Protein AF-A0A9P6TD69-F1 (afdb_monomer_lite)

pLDDT: mean 77.95, std 24.29, range [30.25, 98.88]

Sequence (280 aa):
MILKEISIEVSDLEIRIPPPLLILDLNGSLLFRPKWKSESKRESPINRPNLRQFKDYIFGTHFINDLEYQNFEVMIWSSAQGKNVERMLTSLEISKRDLPLKFNKIKEEKVKNNDNNLNMRNDFDQINLIEKFNKSISLNDNHHHNNIKHEVIEIWDRSNMGLNELDYNAKVQTTKDLNKIWSSIVWRDPYQNTQRKKWDARNTIIIDDSPDKMSLQPYNLLEIKEYKGESEDDELLKVIEKLKILRKQSNISSFIKNGGLKGNIKIEDEEKVSTEQEKT

Radius of gyration: 23.24 Å; chains: 1; bounding box: 78×56×49 Å

InterPro domains:
  IPR004274 FCP1 homology domain [PF03031] (151-251)
  IPR004274 FCP1 homology domain [PS50969] (15-246)
  IPR004274 FCP1 homology domain [SM00577] (18-234)
  IPR023214 HAD superfamily [G3DSA:3.40.50.1000] (3-260)
  IPR036412 HAD-like superfamily [SSF56784] (18-257)
  IPR050365 Mitochondrial import inner membrane translocase subunit TIM50 [PTHR12210] (21-257)

Foldseek 3Di:
DDDPPPPPPPPPPPPDDAQFEEEEEFDQFQWHQDDDPDPVRRDQTQGDPPLVVLLCLQLDWDDDPNDIDHLHQYEYAYQADPVVVVSRCVVSQEEADDPPPPPPPPPPPPPPDDDDDDPPPPVVVVVVVVVVVVVVVVVPPPPDPPPRRRHHNYYHYNVLQPDDPVPSPDPDDTADDCVSVQVPDWDADPVHRPDTHTDDQFRYAYEDCDQVNHVVQSLRYPHFRGDHNDPPDPGSVVVSLVSVVQSPGRGSSVCSVVVVVPDDPDPPPPPPDPPDPPDD

Structure (mmCIF, N/CA/C/O backbone):
data_AF-A0A9P6TD69-F1
#
_entry.id   AF-A0A9P6TD69-F1
#
loop_
_atom_site.group_PDB
_atom_site.id
_atom_site.type_symbol
_atom_site.label_atom_id
_atom_site.label_alt_id
_atom_site.label_comp_id
_atom_site.label_asym_id
_atom_site.label_entity_id
_atom_site.label_seq_id
_atom_site.pdbx_PDB_ins_code
_atom_site.Cartn_x
_atom_site.Cartn_y
_atom_site.Cartn_z
_atom_site.occupancy
_atom_site.B_iso_or_equiv
_atom_site.auth_seq_id
_atom_site.auth_comp_id
_atom_site.auth_asym_id
_atom_site.auth_atom_id
_atom_site.pdbx_PDB_model_num
ATOM 1 N N . MET A 1 1 ? 55.351 -10.282 -16.676 1.00 38.78 1 MET A N 1
ATOM 2 C CA . MET A 1 1 ? 54.888 -9.762 -17.983 1.00 38.78 1 MET A CA 1
ATOM 3 C C . MET A 1 1 ? 53.929 -10.797 -18.545 1.00 38.78 1 MET A C 1
ATOM 5 O O . MET A 1 1 ? 54.376 -11.901 -18.784 1.00 38.78 1 MET A O 1
ATOM 9 N N . ILE A 1 2 ? 52.628 -10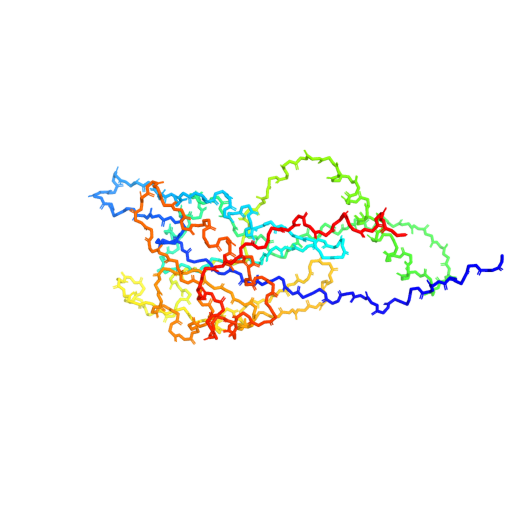.588 -18.687 1.00 33.28 2 ILE A N 1
ATOM 10 C CA . ILE A 1 2 ? 51.815 -9.376 -18.803 1.00 33.28 2 ILE A CA 1
ATOM 11 C C . ILE A 1 2 ? 50.470 -9.720 -18.141 1.00 33.28 2 ILE A C 1
ATOM 13 O O . ILE A 1 2 ? 49.879 -10.747 -18.473 1.00 33.28 2 ILE A O 1
ATOM 17 N N . LEU A 1 3 ? 50.019 -8.892 -17.194 1.00 30.25 3 LEU A N 1
ATOM 18 C CA . LEU A 1 3 ? 48.613 -8.853 -16.796 1.00 30.25 3 LEU A CA 1
ATOM 19 C C . LEU A 1 3 ? 47.847 -8.443 -18.054 1.00 30.25 3 LEU A C 1
ATOM 21 O O . LEU A 1 3 ? 48.070 -7.352 -18.573 1.00 30.25 3 LEU A O 1
ATOM 25 N N . LYS A 1 4 ? 47.025 -9.341 -18.600 1.00 33.78 4 LYS A N 1
ATOM 26 C CA . LYS A 1 4 ? 46.057 -8.965 -19.628 1.00 33.78 4 LYS A CA 1
ATOM 27 C C . LYS A 1 4 ? 45.051 -8.063 -18.925 1.00 33.78 4 LYS A C 1
ATOM 29 O O . LYS A 1 4 ? 44.220 -8.552 -18.165 1.00 33.78 4 LYS A O 1
ATOM 34 N N . GLU A 1 5 ? 45.219 -6.760 -19.116 1.00 38.56 5 GLU A N 1
ATOM 35 C CA . GLU A 1 5 ? 44.220 -5.749 -18.806 1.00 38.56 5 GLU A CA 1
ATOM 36 C C . GLU A 1 5 ? 42.891 -6.232 -19.382 1.00 38.56 5 GLU A C 1
ATOM 38 O O . GLU A 1 5 ? 42.731 -6.383 -20.594 1.00 38.56 5 GLU A O 1
ATOM 43 N N . ILE A 1 6 ? 41.965 -6.567 -18.488 1.00 36.06 6 ILE A N 1
ATOM 44 C CA . ILE A 1 6 ? 40.566 -6.722 -18.841 1.00 36.06 6 ILE A CA 1
ATOM 45 C C . ILE A 1 6 ? 40.090 -5.294 -19.060 1.00 36.06 6 ILE A C 1
ATOM 47 O O . ILE A 1 6 ? 39.792 -4.569 -18.113 1.00 36.06 6 ILE A O 1
ATOM 51 N N . SER A 1 7 ? 40.122 -4.865 -20.317 1.00 34.62 7 SER A N 1
ATOM 52 C CA . SER A 1 7 ? 39.416 -3.686 -20.785 1.00 34.62 7 SER A CA 1
ATOM 53 C C . SER A 1 7 ? 37.939 -3.924 -20.485 1.00 34.62 7 SER A C 1
ATOM 55 O O . SER A 1 7 ? 37.269 -4.680 -21.184 1.00 34.62 7 SER A O 1
ATOM 57 N N . ILE A 1 8 ? 37.456 -3.341 -19.391 1.00 35.66 8 ILE A N 1
ATOM 58 C CA . ILE A 1 8 ? 36.030 -3.240 -19.104 1.00 35.66 8 ILE A CA 1
ATOM 59 C C . ILE A 1 8 ? 35.471 -2.348 -20.211 1.00 35.66 8 ILE A C 1
ATOM 61 O O . ILE A 1 8 ? 35.702 -1.138 -20.222 1.00 35.66 8 ILE A O 1
ATOM 65 N N . GLU A 1 9 ? 34.828 -2.956 -21.205 1.00 34.84 9 GLU A N 1
ATOM 66 C CA . GLU A 1 9 ? 34.061 -2.202 -22.186 1.00 34.84 9 GLU A CA 1
ATOM 67 C C . GLU A 1 9 ? 32.962 -1.427 -21.447 1.00 34.84 9 GLU A C 1
ATOM 69 O O . GLU A 1 9 ? 32.283 -1.946 -20.565 1.00 34.84 9 GLU A O 1
ATOM 74 N N . VAL A 1 10 ? 32.775 -0.165 -21.831 1.00 39.31 10 VAL A N 1
ATOM 75 C CA . VAL A 1 10 ? 31.803 0.806 -21.290 1.00 39.31 10 VAL A CA 1
ATOM 76 C C . VAL A 1 10 ? 30.336 0.403 -21.609 1.00 39.31 10 VAL A C 1
ATOM 78 O O . VAL A 1 10 ? 29.427 1.230 -21.622 1.00 39.31 10 VAL A O 1
ATOM 81 N N . SER A 1 11 ? 30.080 -0.873 -21.911 1.00 39.38 11 SER A N 1
ATOM 82 C CA . SER A 1 11 ? 28.826 -1.420 -22.441 1.00 39.38 11 SER A CA 1
ATOM 83 C C . SER A 1 11 ? 27.919 -2.075 -21.392 1.00 39.38 11 SER A C 1
ATOM 85 O O . SER A 1 11 ? 26.724 -2.207 -21.655 1.00 39.38 11 SER A O 1
ATOM 87 N N . ASP A 1 12 ? 28.410 -2.358 -20.183 1.00 43.03 12 ASP A N 1
ATOM 88 C CA . ASP A 1 12 ? 27.604 -2.893 -19.074 1.00 43.03 12 ASP A CA 1
ATOM 89 C C . ASP A 1 12 ? 27.163 -1.792 -18.094 1.00 43.03 12 ASP A C 1
ATOM 91 O O . ASP A 1 12 ? 27.293 -1.903 -16.874 1.00 43.03 12 ASP A O 1
ATOM 95 N N . LEU A 1 13 ? 26.596 -0.700 -18.618 1.00 49.97 13 LEU A N 1
ATOM 96 C CA . LEU A 1 13 ? 25.703 0.147 -17.823 1.00 49.97 13 LEU A CA 1
ATOM 97 C C . LEU A 1 13 ? 24.522 -0.733 -17.398 1.00 49.97 13 LEU A C 1
ATOM 99 O O . LEU A 1 13 ? 23.532 -0.828 -18.126 1.00 49.97 13 LEU A O 1
ATOM 103 N N . GLU A 1 14 ? 24.648 -1.418 -16.258 1.00 57.09 14 GLU A N 1
ATOM 104 C CA . GLU A 1 14 ? 23.607 -2.287 -15.722 1.00 57.09 14 GLU A CA 1
ATOM 105 C C . GLU A 1 14 ? 22.272 -1.545 -15.782 1.00 57.09 14 GLU A C 1
ATOM 107 O O . GLU A 1 14 ? 22.072 -0.487 -15.172 1.00 57.09 14 GLU A O 1
ATOM 112 N N . ILE A 1 15 ? 21.365 -2.072 -16.602 1.00 59.53 15 ILE A N 1
ATOM 113 C CA . ILE A 1 15 ? 20.056 -1.486 -16.845 1.00 59.53 15 ILE A CA 1
ATOM 114 C C . ILE A 1 15 ? 19.255 -1.644 -15.547 1.00 59.53 15 ILE A C 1
ATOM 116 O O . ILE A 1 15 ? 18.520 -2.617 -15.374 1.00 59.53 15 ILE A O 1
ATOM 120 N N . ARG A 1 16 ? 19.364 -0.677 -14.627 1.00 69.44 16 ARG A N 1
ATOM 121 C CA . ARG A 1 16 ? 18.640 -0.697 -13.348 1.00 69.44 16 ARG A CA 1
ATOM 122 C C . ARG A 1 16 ? 17.144 -0.696 -13.609 1.00 69.44 16 ARG A C 1
ATOM 124 O O . ARG A 1 16 ? 16.582 0.257 -14.147 1.00 69.44 16 ARG A O 1
ATOM 131 N N . ILE A 1 17 ? 16.484 -1.809 -13.327 1.00 80.12 17 ILE A N 1
ATOM 132 C CA . ILE A 1 17 ? 15.025 -1.925 -13.385 1.00 80.12 17 ILE A CA 1
ATOM 133 C C . ILE A 1 17 ? 14.398 -1.222 -12.177 1.00 80.12 17 ILE A C 1
ATOM 135 O O . ILE A 1 17 ? 15.037 -1.138 -11.129 1.00 80.12 17 ILE A O 1
ATOM 139 N N . PRO A 1 18 ? 13.167 -0.693 -12.312 1.00 87.44 18 PRO A N 1
ATOM 140 C CA . PRO A 1 18 ? 12.484 -0.103 -11.175 1.00 87.44 18 PRO A CA 1
ATOM 141 C C . PRO A 1 18 ? 12.335 -1.157 -10.071 1.00 87.44 18 PRO A C 1
ATOM 143 O O . PRO A 1 18 ? 11.995 -2.305 -10.390 1.00 87.44 18 PRO A O 1
ATOM 146 N N . PRO A 1 19 ? 12.529 -0.792 -8.791 1.00 92.88 19 PRO A N 1
ATOM 147 C CA . PRO A 1 19 ? 12.111 -1.664 -7.702 1.00 92.88 19 PRO A CA 1
ATOM 148 C C . PRO A 1 19 ? 10.602 -1.939 -7.839 1.00 92.88 19 PRO A C 1
ATOM 150 O O . PRO A 1 19 ? 9.879 -1.104 -8.403 1.00 92.88 19 PRO A O 1
ATOM 153 N N . PRO A 1 20 ? 10.092 -3.089 -7.366 1.00 96.88 20 PRO A N 1
ATOM 154 C CA . PRO A 1 20 ? 8.663 -3.368 -7.429 1.00 96.88 20 PRO A CA 1
ATOM 155 C C . PRO A 1 20 ? 7.847 -2.247 -6.773 1.00 96.88 20 PRO A C 1
ATOM 157 O O . PRO A 1 20 ? 8.250 -1.685 -5.753 1.00 96.88 20 PRO A O 1
ATOM 160 N N . LEU A 1 21 ? 6.701 -1.915 -7.364 1.00 98.19 21 LEU A N 1
ATOM 161 C CA . LEU A 1 21 ? 5.782 -0.929 -6.808 1.00 98.19 21 LEU A CA 1
ATOM 162 C C . LEU A 1 21 ? 4.942 -1.585 -5.716 1.00 98.19 21 LEU A C 1
ATOM 164 O O . LEU A 1 21 ? 4.216 -2.543 -5.989 1.00 98.19 21 LEU A O 1
ATOM 168 N N . LEU A 1 22 ? 5.003 -1.043 -4.504 1.00 98.81 22 LEU A N 1
ATOM 169 C CA . LEU A 1 22 ? 4.156 -1.432 -3.386 1.00 98.81 22 LEU A CA 1
ATOM 170 C C . LEU A 1 22 ? 3.105 -0.352 -3.122 1.00 98.81 22 LEU A C 1
ATOM 172 O O . LEU A 1 22 ? 3.425 0.769 -2.728 1.00 98.81 22 LEU A O 1
ATOM 176 N N . ILE A 1 23 ? 1.837 -0.700 -3.317 1.00 98.88 23 ILE A N 1
ATOM 177 C CA . ILE A 1 23 ? 0.693 0.172 -3.050 1.00 98.88 23 ILE A CA 1
ATOM 178 C C . ILE A 1 23 ? 0.078 -0.226 -1.710 1.00 98.88 23 ILE A C 1
ATOM 180 O O . ILE A 1 23 ? -0.212 -1.399 -1.475 1.00 98.88 23 ILE A O 1
ATOM 184 N N . LEU A 1 24 ? -0.151 0.751 -0.839 1.00 98.88 24 LEU A N 1
ATOM 185 C CA . LEU A 1 24 ? -0.697 0.524 0.495 1.00 98.88 24 LEU A CA 1
ATOM 186 C C . LEU A 1 24 ? -2.109 1.103 0.609 1.00 98.88 24 LEU A C 1
ATOM 188 O O . LEU A 1 24 ? -2.310 2.307 0.407 1.00 98.88 24 LEU A O 1
ATOM 192 N N . ASP A 1 25 ? -3.082 0.268 0.983 1.00 98.50 25 ASP A N 1
ATOM 193 C CA . ASP A 1 25 ? -4.262 0.764 1.692 1.00 98.50 25 ASP A CA 1
ATOM 194 C C . ASP A 1 25 ? -3.875 1.222 3.116 1.00 98.50 25 ASP A C 1
ATOM 196 O O . ASP A 1 25 ? -2.783 0.941 3.611 1.00 98.50 25 ASP A O 1
ATOM 200 N N . LEU A 1 26 ? -4.755 1.980 3.775 1.00 98.38 26 LEU A N 1
ATOM 201 C CA . LEU A 1 26 ? -4.480 2.589 5.077 1.00 98.38 26 LEU A CA 1
ATOM 202 C C . LEU A 1 26 ? -5.370 2.009 6.176 1.00 98.38 26 LEU A C 1
ATOM 204 O O . LEU A 1 26 ? -4.881 1.348 7.092 1.00 98.38 26 LEU A O 1
ATOM 208 N N . ASN A 1 27 ? -6.673 2.290 6.121 1.00 97.31 27 ASN A N 1
ATOM 209 C CA . ASN A 1 27 ? -7.594 1.977 7.206 1.00 97.31 27 ASN A CA 1
ATOM 210 C C . ASN A 1 27 ? -8.100 0.542 7.092 1.00 97.31 27 ASN A C 1
ATOM 212 O O . ASN A 1 27 ? -8.806 0.240 6.140 1.00 97.31 27 ASN A O 1
ATOM 216 N N . GLY A 1 28 ? -7.855 -0.265 8.122 1.00 97.31 28 GLY A N 1
ATOM 217 C CA . GLY A 1 28 ? -8.081 -1.711 8.086 1.00 97.31 28 GLY A CA 1
ATOM 218 C C . GLY A 1 28 ? -6.819 -2.478 7.686 1.00 97.31 28 GLY A C 1
ATOM 219 O O . GLY A 1 28 ? -6.728 -3.670 7.949 1.00 97.31 28 GLY A O 1
ATOM 220 N N . SER A 1 29 ? -5.803 -1.788 7.158 1.00 98.31 29 SER A N 1
ATOM 221 C CA . SER A 1 29 ? -4.541 -2.387 6.717 1.00 98.31 29 SER A CA 1
ATOM 222 C C . SER A 1 29 ? -3.361 -2.018 7.627 1.00 98.31 29 SER A C 1
ATOM 224 O O . SER A 1 29 ? -2.843 -2.889 8.324 1.00 98.31 29 SER A O 1
ATOM 226 N N . LEU A 1 30 ? -2.956 -0.741 7.678 1.00 98.44 30 LEU A N 1
ATOM 227 C CA . LEU A 1 30 ? -1.807 -0.263 8.479 1.00 98.44 30 LEU A CA 1
ATOM 228 C C . LEU A 1 30 ? -2.210 0.359 9.817 1.00 98.44 30 LEU A C 1
ATOM 230 O O . LEU A 1 30 ? -1.382 0.523 10.713 1.00 98.44 30 LEU A O 1
ATOM 234 N N . LEU A 1 31 ? -3.470 0.766 9.935 1.00 98.12 31 LEU A N 1
ATOM 235 C CA . LEU A 1 31 ? -4.024 1.371 11.134 1.00 98.12 31 LEU A CA 1
ATOM 236 C C . LEU A 1 31 ? -5.537 1.179 11.180 1.00 98.12 31 LEU A C 1
ATOM 238 O O . LEU A 1 31 ? -6.177 0.848 10.179 1.00 98.12 31 LEU A O 1
ATOM 242 N N . PHE A 1 32 ? -6.110 1.429 12.346 1.00 96.62 32 PHE A N 1
ATOM 243 C CA . PHE A 1 32 ? -7.544 1.423 12.568 1.00 96.62 32 PHE A CA 1
ATOM 244 C C . PHE A 1 32 ? -8.014 2.817 12.981 1.00 96.62 32 PHE A C 1
ATOM 246 O O . PHE A 1 32 ? -7.447 3.447 13.877 1.00 96.62 32 PHE A O 1
ATOM 253 N N . ARG A 1 33 ? -9.073 3.315 12.336 1.00 92.75 33 ARG A N 1
ATOM 254 C CA . ARG A 1 33 ? -9.758 4.540 12.756 1.00 92.75 33 ARG A CA 1
ATOM 255 C C . ARG A 1 33 ? -11.059 4.199 13.487 1.00 92.75 33 ARG A C 1
ATOM 257 O O . ARG A 1 33 ? -12.030 3.821 12.825 1.00 92.75 33 ARG A O 1
ATOM 264 N N . PRO A 1 34 ? -11.137 4.398 14.813 1.00 86.75 34 PRO A N 1
ATOM 265 C CA . PRO A 1 34 ? -12.381 4.205 15.547 1.00 86.75 34 PRO A CA 1
ATOM 266 C C . PRO A 1 34 ? -13.461 5.186 15.074 1.00 86.75 34 PRO A C 1
ATOM 268 O O . PRO A 1 34 ? -13.193 6.345 14.735 1.00 86.75 34 PRO A O 1
ATOM 271 N N . LYS A 1 35 ? -14.717 4.724 15.056 1.00 79.00 35 LYS A N 1
ATOM 272 C CA . LYS A 1 35 ? -15.868 5.597 14.789 1.00 79.00 35 LYS A CA 1
ATOM 273 C C . LYS A 1 35 ? -16.036 6.575 15.949 1.00 79.00 35 LYS A C 1
ATOM 275 O O . LYS A 1 35 ? -16.128 6.164 17.103 1.00 79.00 35 LYS A O 1
ATOM 280 N N . TRP A 1 36 ? -16.120 7.864 15.640 1.00 74.12 36 TRP A N 1
ATOM 281 C CA . TRP A 1 36 ? -16.265 8.895 16.663 1.00 74.12 36 TRP A CA 1
ATOM 282 C C . TRP A 1 36 ? -17.656 8.859 17.297 1.00 74.12 36 TRP A C 1
ATOM 284 O O . TRP A 1 36 ? -18.662 8.757 16.596 1.00 74.12 36 TRP A O 1
ATOM 294 N N . LYS A 1 37 ? -17.707 9.001 18.626 1.00 62.97 37 LYS A N 1
ATOM 295 C CA . LYS A 1 37 ? -18.961 9.214 19.370 1.00 62.97 37 LYS A CA 1
ATOM 296 C C . LYS A 1 37 ? -19.383 10.693 19.384 1.00 62.97 37 LYS A C 1
ATOM 298 O O . LYS A 1 37 ? -20.565 10.979 19.519 1.00 62.97 37 LYS A O 1
ATOM 303 N N . SER A 1 38 ? -18.432 11.622 19.236 1.00 62.50 38 SER A N 1
ATOM 304 C CA . SER A 1 38 ? -18.654 13.067 19.073 1.00 62.50 38 SER A CA 1
ATOM 305 C C . SER A 1 38 ? -17.417 13.748 18.468 1.00 62.50 38 SER A C 1
ATOM 307 O O . SER A 1 38 ? -16.310 13.216 18.547 1.00 62.50 38 SER A O 1
ATOM 309 N N . GLU A 1 39 ? -17.585 14.953 17.915 1.00 60.78 39 GLU A N 1
ATOM 310 C CA . GLU A 1 39 ? -16.493 15.784 17.371 1.00 60.78 39 GLU A CA 1
ATOM 311 C C . GLU A 1 39 ? -15.418 16.113 18.432 1.00 60.78 39 GLU A C 1
ATOM 313 O O . GLU A 1 39 ? -14.225 16.149 18.137 1.00 60.78 39 GLU A O 1
ATOM 318 N N . SER A 1 40 ? -15.838 16.269 19.691 1.00 62.25 40 SER A N 1
ATOM 319 C CA . SER A 1 40 ? -14.989 16.509 20.867 1.00 62.25 40 SER A CA 1
ATOM 320 C C . SER A 1 40 ? -14.243 15.270 21.386 1.00 62.25 40 SER A C 1
ATOM 322 O O . SER A 1 40 ? -13.388 15.400 22.256 1.00 62.25 40 SER A O 1
ATOM 324 N N . LYS A 1 41 ? -14.542 14.072 20.864 1.00 64.06 41 LYS A N 1
ATOM 325 C CA . LYS A 1 41 ? -13.886 12.794 21.208 1.00 64.06 41 LYS A CA 1
ATOM 326 C C . LYS A 1 41 ? -13.233 12.164 19.979 1.00 64.06 41 LYS A C 1
ATOM 328 O O . LYS A 1 41 ? -13.354 10.966 19.728 1.00 64.06 41 LYS A O 1
ATOM 333 N N . ARG A 1 42 ? -12.584 12.993 19.161 1.00 68.19 42 ARG A N 1
ATOM 334 C CA . ARG A 1 42 ? -11.804 12.524 18.015 1.00 68.19 42 ARG A CA 1
ATOM 335 C C . ARG A 1 42 ? -10.571 11.781 18.506 1.00 68.19 42 ARG A C 1
ATOM 337 O O . ARG A 1 42 ? -9.545 12.386 18.784 1.00 68.19 42 ARG A O 1
ATOM 344 N N . GLU A 1 43 ? -10.689 10.466 18.573 1.00 75.44 43 GLU A N 1
ATOM 345 C CA . GLU A 1 43 ? -9.558 9.583 18.823 1.00 75.44 43 GLU A CA 1
ATOM 346 C C . GLU A 1 43 ? -8.592 9.608 17.629 1.00 75.44 43 GLU A C 1
ATOM 348 O O . GLU A 1 43 ? -8.998 9.705 16.458 1.00 75.44 43 GLU A O 1
ATOM 353 N N . SER A 1 44 ? -7.298 9.567 17.944 1.00 85.31 44 SER A N 1
ATOM 354 C CA . SER A 1 44 ? -6.240 9.385 16.956 1.00 85.31 44 SER A CA 1
ATOM 355 C C . SER A 1 44 ? -6.367 8.008 16.298 1.00 85.31 44 SER A C 1
ATOM 357 O O . SER A 1 44 ? -6.877 7.077 16.925 1.00 85.31 44 SER A O 1
ATOM 359 N N . PRO A 1 45 ? -5.924 7.852 15.038 1.00 93.88 45 PRO A N 1
ATOM 360 C CA . PRO A 1 45 ? -5.768 6.528 14.454 1.00 93.88 45 PRO A CA 1
ATOM 361 C C . PRO A 1 45 ? -4.901 5.640 15.355 1.00 93.88 45 PRO A C 1
ATOM 363 O O . PRO A 1 45 ? -3.905 6.098 15.911 1.00 93.88 45 PRO A O 1
ATOM 366 N N . ILE A 1 46 ? -5.283 4.375 15.490 1.00 95.88 46 ILE A N 1
ATOM 367 C CA . ILE A 1 46 ? -4.507 3.374 16.218 1.00 95.88 46 ILE A CA 1
ATOM 368 C C . ILE A 1 46 ? -3.625 2.683 15.186 1.00 95.88 46 ILE A C 1
ATOM 370 O O . ILE A 1 46 ? -4.140 1.984 14.315 1.00 95.88 46 ILE A O 1
ATOM 374 N N . ASN A 1 47 ? -2.312 2.901 15.245 1.00 97.88 47 ASN A N 1
ATOM 375 C CA . ASN A 1 47 ? -1.368 2.222 14.358 1.00 97.88 47 ASN A CA 1
ATOM 376 C C . ASN A 1 47 ? -1.414 0.705 14.604 1.00 97.88 47 ASN A C 1
ATOM 378 O O . ASN A 1 47 ? -1.610 0.256 15.737 1.00 97.88 47 ASN A O 1
ATOM 382 N N . ARG A 1 48 ? -1.263 -0.090 13.544 1.00 98.44 48 ARG A N 1
ATOM 383 C CA . ARG A 1 48 ? -1.172 -1.547 13.667 1.00 98.44 48 ARG A CA 1
ATOM 384 C C . ARG A 1 48 ? 0.152 -1.937 14.338 1.00 98.44 48 ARG A C 1
ATOM 386 O O . ARG A 1 48 ? 1.165 -1.290 14.054 1.00 98.44 48 ARG A O 1
ATOM 393 N N . PRO A 1 49 ? 0.186 -2.944 15.229 1.00 98.50 49 PRO A N 1
ATOM 394 C CA . PRO A 1 49 ? 1.439 -3.377 15.835 1.00 98.50 49 PRO A CA 1
ATOM 395 C C . PRO A 1 49 ? 2.448 -3.823 14.769 1.00 98.50 49 PRO A C 1
ATOM 397 O O . PRO A 1 49 ? 2.079 -4.229 13.668 1.00 98.50 49 PRO A O 1
ATOM 400 N N . ASN A 1 50 ? 3.740 -3.730 15.094 1.00 98.06 50 ASN A N 1
ATOM 401 C CA . ASN A 1 50 ? 4.862 -4.034 14.191 1.00 98.06 50 ASN A CA 1
ATOM 402 C C . ASN A 1 50 ? 5.024 -3.088 12.982 1.00 98.06 50 ASN A C 1
ATOM 404 O O . ASN A 1 50 ? 5.764 -3.381 12.041 1.00 98.06 50 ASN A O 1
ATOM 408 N N . LEU A 1 51 ? 4.379 -1.915 13.017 1.00 97.56 51 LEU A N 1
ATOM 409 C CA . LEU A 1 51 ? 4.474 -0.918 11.950 1.00 97.56 51 LEU A CA 1
ATOM 410 C C . LEU A 1 51 ? 5.911 -0.442 11.698 1.00 97.56 51 LEU A C 1
ATOM 412 O O . LEU A 1 51 ? 6.264 -0.190 10.551 1.00 97.56 51 LEU A O 1
ATOM 416 N N . ARG A 1 52 ? 6.746 -0.316 12.739 1.00 96.38 52 ARG A N 1
ATOM 417 C CA . ARG A 1 52 ? 8.141 0.121 12.574 1.00 96.38 52 ARG A CA 1
ATOM 418 C C . ARG A 1 52 ? 8.929 -0.877 11.727 1.00 96.38 52 ARG A C 1
ATOM 420 O O . ARG A 1 52 ? 9.499 -0.478 10.727 1.00 96.38 52 ARG A O 1
ATOM 427 N N . GLN A 1 53 ? 8.881 -2.161 12.072 1.00 97.31 53 GLN A N 1
ATOM 428 C CA . GLN A 1 53 ? 9.544 -3.238 11.333 1.00 97.31 53 GLN A CA 1
ATOM 429 C C . GLN A 1 53 ? 9.045 -3.308 9.887 1.00 97.31 53 GLN A C 1
ATOM 431 O O . GLN A 1 53 ? 9.834 -3.474 8.960 1.00 97.31 53 GLN A O 1
ATOM 436 N N . PHE A 1 54 ? 7.735 -3.136 9.691 1.00 98.50 54 PHE A N 1
ATOM 437 C CA . PHE A 1 54 ? 7.146 -3.085 8.359 1.00 98.50 54 PHE A CA 1
ATOM 438 C C . PHE A 1 54 ? 7.681 -1.905 7.543 1.00 98.50 54 PHE A C 1
ATOM 440 O O . PHE A 1 54 ? 8.133 -2.116 6.420 1.00 98.50 54 PHE A O 1
ATOM 447 N N . LYS A 1 55 ? 7.689 -0.688 8.108 1.00 97.94 55 LYS A N 1
ATOM 448 C CA . LYS A 1 55 ? 8.222 0.518 7.452 1.00 97.94 55 LYS A CA 1
ATOM 449 C C . LYS A 1 55 ? 9.718 0.393 7.152 1.00 97.94 55 LYS A C 1
ATOM 451 O O . LYS A 1 55 ? 10.105 0.609 6.006 1.00 97.94 55 LYS A O 1
ATOM 456 N N . ASP A 1 56 ? 10.518 -0.018 8.135 1.00 96.31 56 ASP A N 1
ATOM 457 C CA . ASP A 1 56 ? 11.962 -0.239 7.986 1.00 96.31 56 ASP A CA 1
ATOM 458 C C . ASP A 1 56 ? 12.241 -1.186 6.807 1.00 96.31 56 ASP A C 1
ATOM 460 O O . ASP A 1 56 ? 13.144 -0.946 6.008 1.00 96.31 56 ASP A O 1
ATOM 464 N N . TYR A 1 57 ? 11.422 -2.230 6.647 1.00 97.88 57 TYR A N 1
ATOM 465 C CA . TYR A 1 57 ? 11.546 -3.158 5.532 1.00 97.88 57 TYR A CA 1
ATOM 466 C C . TYR A 1 57 ? 11.122 -2.546 4.189 1.00 97.88 57 TYR A C 1
ATOM 468 O O . TYR A 1 57 ? 11.901 -2.576 3.237 1.00 97.88 57 TYR A O 1
ATOM 476 N N . ILE A 1 58 ? 9.908 -1.994 4.073 1.00 98.12 58 ILE A N 1
ATOM 477 C CA . ILE A 1 58 ? 9.388 -1.560 2.763 1.00 98.12 58 ILE A CA 1
ATOM 478 C C . ILE A 1 58 ? 10.115 -0.334 2.196 1.00 98.12 58 ILE A C 1
ATOM 480 O O . ILE A 1 58 ? 10.210 -0.209 0.978 1.00 98.12 58 ILE A O 1
ATOM 484 N N . PHE A 1 59 ? 10.644 0.536 3.064 1.00 96.75 59 PHE A N 1
ATOM 485 C CA . PHE A 1 59 ? 11.442 1.706 2.682 1.00 96.75 59 PHE A CA 1
ATOM 486 C C . PHE A 1 59 ? 12.954 1.435 2.705 1.00 96.75 59 PHE A C 1
ATOM 488 O O . PHE A 1 59 ? 13.736 2.297 2.308 1.00 96.75 59 PHE A O 1
ATOM 495 N N . GLY A 1 60 ? 13.371 0.262 3.184 1.00 94.62 60 GLY A N 1
ATOM 496 C CA . GLY A 1 60 ? 14.770 -0.138 3.256 1.00 94.62 60 GLY A CA 1
ATOM 497 C C . GLY A 1 60 ? 15.352 -0.576 1.914 1.00 94.62 60 GLY A C 1
ATOM 498 O O . GLY A 1 60 ? 14.716 -0.503 0.857 1.00 94.62 60 GLY A O 1
ATOM 499 N N . THR A 1 61 ? 16.582 -1.072 1.977 1.00 92.75 61 THR A N 1
ATOM 500 C CA . THR A 1 61 ? 17.364 -1.517 0.825 1.00 92.75 61 THR A CA 1
ATOM 501 C C . THR A 1 61 ? 17.842 -2.962 0.988 1.00 92.75 61 THR A C 1
ATOM 503 O O . THR A 1 61 ? 17.696 -3.577 2.046 1.00 92.75 61 THR A O 1
ATOM 506 N N . HIS A 1 62 ? 18.356 -3.531 -0.097 1.00 88.94 62 HIS A N 1
ATOM 507 C CA . HIS A 1 62 ? 19.048 -4.815 -0.157 1.00 88.94 62 HIS A CA 1
ATOM 508 C C . HIS A 1 62 ? 20.175 -4.730 -1.191 1.00 88.94 62 HIS A C 1
ATOM 510 O O . HIS A 1 62 ? 20.184 -3.823 -2.023 1.00 88.94 62 HIS A O 1
ATOM 516 N N . PHE A 1 63 ? 21.094 -5.694 -1.171 1.00 86.38 63 PHE A N 1
ATOM 517 C CA . PHE A 1 63 ? 22.243 -5.719 -2.073 1.00 86.38 63 PHE A CA 1
ATOM 518 C C . PHE A 1 63 ? 22.146 -6.863 -3.083 1.00 86.38 63 PHE A C 1
ATOM 520 O O . PHE A 1 63 ? 21.706 -7.964 -2.748 1.00 86.38 63 PHE A O 1
ATOM 527 N N . ILE A 1 64 ? 22.552 -6.593 -4.323 1.00 81.00 64 ILE A N 1
ATOM 528 C CA . ILE A 1 64 ? 22.776 -7.588 -5.381 1.00 81.00 64 ILE A CA 1
ATOM 529 C C . ILE A 1 64 ? 24.117 -7.232 -6.020 1.00 81.00 64 ILE A C 1
ATOM 531 O O . ILE A 1 64 ? 24.251 -6.116 -6.511 1.00 81.00 64 ILE A O 1
ATOM 535 N N . ASN A 1 65 ? 25.088 -8.150 -6.019 1.00 83.19 65 ASN A N 1
ATOM 536 C CA . ASN A 1 65 ? 26.438 -7.919 -6.560 1.00 83.19 65 ASN A CA 1
ATOM 537 C C . ASN A 1 65 ? 27.054 -6.590 -6.069 1.00 83.19 65 ASN A C 1
ATOM 539 O O . ASN A 1 65 ? 27.449 -5.753 -6.873 1.00 83.19 65 ASN A O 1
ATOM 543 N N . ASP A 1 66 ? 27.039 -6.363 -4.751 1.00 79.75 66 ASP A N 1
ATOM 544 C CA . ASP A 1 66 ? 27.529 -5.143 -4.079 1.00 79.75 66 ASP A CA 1
ATOM 545 C C . ASP A 1 66 ? 26.800 -3.835 -4.433 1.00 79.75 66 ASP A C 1
ATOM 547 O O . ASP A 1 66 ? 27.134 -2.761 -3.929 1.00 79.75 66 ASP A O 1
ATOM 551 N N . LEU A 1 67 ? 25.742 -3.904 -5.241 1.00 79.81 67 LEU A N 1
ATOM 552 C CA . LEU A 1 67 ? 24.915 -2.756 -5.578 1.00 79.81 67 LEU A CA 1
ATOM 553 C C . LEU A 1 67 ? 23.683 -2.699 -4.686 1.00 79.81 67 LEU A C 1
ATOM 555 O O . LEU A 1 67 ? 22.932 -3.665 -4.562 1.00 79.81 67 LEU A O 1
ATOM 559 N N . GLU A 1 68 ? 23.463 -1.530 -4.094 1.00 84.44 68 GLU A N 1
ATOM 560 C CA . GLU A 1 68 ? 22.301 -1.249 -3.263 1.00 84.44 68 GLU A CA 1
ATOM 561 C C . GLU A 1 68 ? 21.050 -0.971 -4.118 1.00 84.44 68 GLU A C 1
ATOM 563 O O . GLU A 1 68 ? 21.061 -0.159 -5.060 1.00 84.44 68 GLU A O 1
ATOM 568 N N . TYR A 1 69 ? 19.951 -1.626 -3.745 1.00 85.31 69 TYR A N 1
ATOM 569 C CA . TYR A 1 69 ? 18.630 -1.520 -4.353 1.00 85.31 69 TYR A CA 1
ATOM 570 C C . TYR A 1 69 ? 17.570 -1.263 -3.284 1.00 85.31 69 TYR A C 1
ATOM 572 O O . TYR A 1 69 ? 17.549 -1.910 -2.242 1.00 85.31 69 TYR A O 1
ATOM 580 N N . GLN A 1 70 ? 16.630 -0.358 -3.558 1.00 90.38 70 GLN A N 1
ATOM 581 C CA . GLN A 1 70 ? 15.440 -0.195 -2.718 1.00 90.38 70 GLN A CA 1
ATOM 582 C C . GLN A 1 70 ? 14.608 -1.479 -2.722 1.00 90.38 70 GLN A C 1
ATOM 584 O O . GLN A 1 70 ? 14.473 -2.136 -3.757 1.00 90.38 70 GLN A O 1
ATOM 589 N N . ASN A 1 71 ? 14.023 -1.827 -1.576 1.00 95.62 71 ASN A N 1
ATOM 590 C CA . ASN A 1 71 ? 13.124 -2.973 -1.494 1.00 95.62 71 ASN A CA 1
ATOM 591 C C . ASN A 1 71 ? 11.877 -2.753 -2.354 1.00 95.62 71 ASN A C 1
ATOM 593 O O . ASN A 1 71 ? 11.504 -3.647 -3.116 1.00 95.62 71 ASN A O 1
ATOM 597 N N . PHE A 1 72 ? 11.280 -1.562 -2.267 1.00 96.81 72 PHE A N 1
ATOM 598 C CA . PHE A 1 72 ? 10.107 -1.169 -3.040 1.00 96.81 72 PHE A CA 1
ATOM 599 C C . PHE A 1 72 ? 10.131 0.325 -3.353 1.00 96.81 72 PHE A C 1
ATOM 601 O O . PHE A 1 72 ? 10.660 1.122 -2.582 1.00 96.81 72 PHE A O 1
ATOM 608 N N . GLU A 1 73 ? 9.474 0.708 -4.445 1.00 94.88 73 GLU A N 1
ATOM 609 C CA . GLU A 1 73 ? 8.930 2.059 -4.555 1.00 94.88 73 GLU A CA 1
ATOM 610 C C . GLU A 1 73 ? 7.527 2.047 -3.940 1.00 94.88 73 GLU A C 1
ATOM 612 O O . GLU A 1 73 ? 6.718 1.182 -4.278 1.00 94.88 73 GLU A O 1
ATOM 617 N N . VAL A 1 74 ? 7.222 2.973 -3.030 1.00 97.56 74 VAL A N 1
ATOM 618 C CA . VAL A 1 74 ? 5.991 2.906 -2.224 1.00 97.56 74 VAL A CA 1
ATOM 619 C C . VAL A 1 74 ? 5.001 4.002 -2.621 1.00 97.56 74 VAL A C 1
ATOM 621 O O . VAL A 1 74 ? 5.374 5.165 -2.784 1.00 97.56 74 VAL A O 1
ATOM 624 N N . MET A 1 75 ? 3.721 3.645 -2.740 1.00 97.69 75 MET A N 1
ATOM 625 C CA . MET A 1 75 ? 2.597 4.548 -3.015 1.00 97.69 75 MET A CA 1
ATOM 626 C C . MET A 1 75 ? 1.442 4.291 -2.037 1.00 97.69 75 MET A C 1
ATOM 628 O O . MET A 1 75 ? 1.221 3.164 -1.598 1.00 97.69 75 MET A O 1
ATOM 632 N N . ILE A 1 76 ? 0.655 5.325 -1.734 1.00 98.69 76 ILE A N 1
ATOM 633 C CA . ILE A 1 76 ? -0.589 5.196 -0.963 1.00 98.69 76 ILE A CA 1
ATOM 634 C C . ILE A 1 76 ? -1.792 5.194 -1.904 1.00 98.69 76 ILE A C 1
ATOM 636 O O . ILE A 1 76 ? -1.892 6.053 -2.779 1.00 98.69 76 ILE A O 1
ATOM 640 N N . TRP A 1 77 ? -2.744 4.285 -1.684 1.00 98.50 77 TRP A N 1
ATOM 641 C CA . TRP A 1 77 ? -4.066 4.355 -2.304 1.00 98.50 77 TRP A CA 1
ATOM 642 C C . TRP A 1 77 ? -5.152 4.020 -1.285 1.00 98.50 77 TRP A C 1
ATOM 644 O O . TRP A 1 77 ? -5.415 2.854 -1.007 1.00 98.50 77 TRP A O 1
ATOM 654 N N . SER A 1 78 ? -5.813 5.039 -0.738 1.00 98.00 78 SER A N 1
ATOM 655 C CA . SER A 1 78 ? -6.856 4.879 0.279 1.00 98.00 78 SER A CA 1
ATOM 656 C C . SER A 1 78 ? -8.256 5.140 -0.275 1.00 98.00 78 SER A C 1
ATOM 658 O O . SER A 1 78 ? -8.469 6.060 -1.057 1.00 98.00 78 SER A O 1
ATOM 660 N N . SER A 1 79 ? -9.247 4.381 0.203 1.00 96.56 79 SER A N 1
ATOM 661 C CA . SER A 1 79 ? -10.672 4.618 -0.114 1.00 96.56 79 SER A CA 1
ATOM 662 C C . SER A 1 79 ? -11.295 5.787 0.667 1.00 96.56 79 SER A C 1
ATOM 664 O O . SER A 1 79 ? -12.469 6.126 0.467 1.00 96.56 79 SER A O 1
ATOM 666 N N . ALA A 1 80 ? -10.537 6.382 1.593 1.00 95.69 80 ALA A N 1
ATOM 667 C CA . ALA A 1 80 ? -10.963 7.505 2.416 1.00 95.69 80 ALA A CA 1
ATOM 668 C C . ALA A 1 80 ? -10.802 8.846 1.681 1.00 95.69 80 ALA A C 1
ATOM 670 O O . ALA A 1 80 ? -9.972 8.991 0.793 1.00 95.69 80 ALA A O 1
ATOM 671 N N . GLN A 1 81 ? -11.590 9.850 2.071 1.00 95.81 81 GLN A N 1
ATOM 672 C CA . GLN A 1 81 ? -11.426 11.228 1.585 1.00 95.81 81 GLN A CA 1
ATOM 673 C C . GLN A 1 81 ? -10.095 11.842 2.057 1.00 95.81 81 GLN A C 1
ATOM 675 O O . GLN A 1 81 ? -9.652 11.527 3.167 1.00 95.81 81 GLN A O 1
ATOM 680 N N . GLY A 1 82 ? -9.538 12.784 1.289 1.00 96.44 82 GLY A N 1
ATOM 681 C CA . GLY A 1 82 ? -8.215 13.389 1.512 1.00 96.44 82 GLY A CA 1
ATOM 682 C C . GLY A 1 82 ? -7.920 13.825 2.945 1.00 96.44 82 GLY A C 1
ATOM 683 O O . GLY A 1 82 ? -6.962 13.348 3.540 1.00 96.44 82 GLY A O 1
ATOM 684 N N . LYS A 1 83 ? -8.816 14.587 3.588 1.00 94.56 83 LYS A N 1
ATOM 685 C CA . LYS A 1 83 ? -8.643 15.014 4.997 1.00 94.56 83 LYS A CA 1
ATOM 686 C C . LYS A 1 83 ? -8.426 13.859 5.987 1.00 94.56 83 LYS A C 1
ATOM 688 O O . LYS A 1 83 ? -7.804 14.018 7.033 1.00 94.56 83 LYS A O 1
ATOM 693 N N . ASN A 1 84 ? -9.010 12.691 5.709 1.0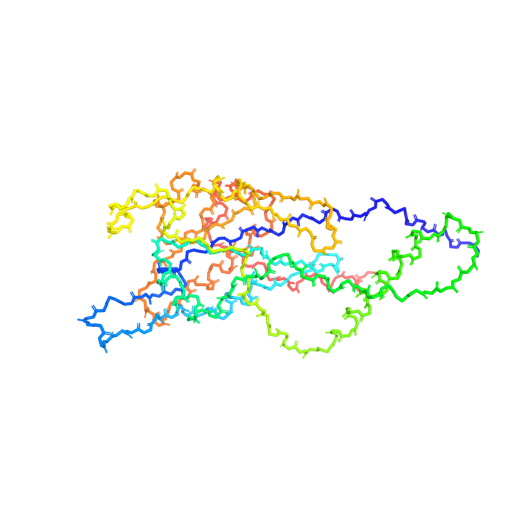0 94.44 84 ASN A N 1
ATOM 694 C CA . ASN A 1 84 ? -8.824 11.505 6.540 1.00 94.44 84 ASN A CA 1
ATOM 695 C C . ASN A 1 84 ? -7.507 10.807 6.196 1.00 94.44 84 ASN A C 1
ATOM 697 O O . ASN A 1 84 ? -6.863 10.291 7.104 1.00 94.44 84 ASN A O 1
ATOM 701 N N . VAL A 1 85 ? -7.125 10.795 4.915 1.00 97.44 85 VAL A N 1
ATOM 702 C CA . VAL A 1 85 ? -5.831 10.283 4.444 1.00 97.44 85 VAL A CA 1
ATOM 703 C C . VAL A 1 85 ? -4.690 11.067 5.076 1.00 97.44 85 VAL A C 1
ATOM 705 O O . VAL A 1 85 ? -3.839 10.457 5.710 1.00 97.44 85 VAL A O 1
ATOM 708 N N . GLU A 1 86 ? -4.725 12.397 5.034 1.00 96.94 86 GLU A N 1
ATOM 709 C CA . GLU A 1 86 ? -3.711 13.262 5.652 1.00 96.94 86 GLU A CA 1
ATOM 710 C C . GLU A 1 86 ? -3.492 12.925 7.132 1.00 96.94 86 GLU A C 1
ATOM 712 O O . GLU A 1 86 ? -2.369 12.659 7.551 1.00 96.94 86 GLU A O 1
ATOM 717 N N . ARG A 1 87 ? -4.575 12.818 7.914 1.00 95.25 87 ARG A N 1
ATOM 718 C CA . ARG A 1 87 ? -4.500 12.447 9.339 1.00 95.25 87 ARG A CA 1
ATOM 719 C C . ARG A 1 87 ? -3.890 11.065 9.571 1.00 95.25 87 ARG A C 1
ATOM 721 O O . ARG A 1 87 ? -3.188 10.866 10.559 1.00 95.25 87 ARG A O 1
ATOM 728 N N . MET A 1 88 ? -4.195 10.106 8.699 1.00 97.31 88 MET A N 1
ATOM 729 C CA . MET A 1 88 ? -3.616 8.765 8.756 1.00 97.31 88 MET A CA 1
ATOM 730 C C . MET A 1 88 ? -2.119 8.806 8.460 1.00 97.31 88 MET A C 1
ATOM 732 O O . MET A 1 88 ? -1.339 8.240 9.216 1.00 97.31 88 MET A O 1
ATOM 736 N N . LEU A 1 89 ? -1.709 9.531 7.422 1.00 97.94 89 LEU A N 1
ATOM 737 C CA . LEU A 1 89 ? -0.303 9.669 7.050 1.00 97.94 89 LEU A CA 1
ATOM 738 C C . LEU A 1 89 ? 0.518 10.391 8.120 1.00 97.94 89 LEU A C 1
ATOM 740 O O . LEU A 1 89 ? 1.632 9.962 8.405 1.00 97.94 89 LEU A O 1
ATOM 744 N N . THR A 1 90 ? -0.054 11.397 8.792 1.00 96.69 90 THR A N 1
ATOM 745 C CA . THR A 1 90 ? 0.576 12.018 9.968 1.00 96.69 90 THR A CA 1
ATOM 746 C C . THR A 1 90 ? 0.826 10.997 11.081 1.00 96.69 90 THR A C 1
ATOM 748 O O . THR A 1 90 ? 1.926 10.949 11.615 1.00 96.69 90 THR A O 1
ATOM 751 N N . SER A 1 91 ? -0.157 10.146 11.399 1.00 95.81 91 SER A N 1
ATOM 752 C CA . SER A 1 91 ? -0.018 9.088 12.420 1.00 95.81 91 SER A CA 1
ATOM 753 C C . SER A 1 91 ? 1.021 8.026 12.048 1.00 95.81 91 SER A C 1
ATOM 755 O O . SER A 1 91 ? 1.658 7.437 12.920 1.00 95.81 91 SER A O 1
ATOM 757 N N . LEU A 1 92 ? 1.172 7.756 10.749 1.00 97.12 92 LEU A N 1
ATOM 758 C CA . LEU A 1 92 ? 2.131 6.789 10.217 1.00 97.12 92 LEU A CA 1
ATOM 759 C C . LEU A 1 92 ? 3.528 7.387 10.011 1.00 97.12 92 LEU A C 1
ATOM 761 O O . LEU A 1 92 ? 4.460 6.627 9.745 1.00 97.12 92 LEU A O 1
ATOM 765 N N . GLU A 1 93 ? 3.674 8.710 10.134 1.00 96.94 93 GLU A N 1
ATOM 766 C CA . GLU A 1 93 ? 4.888 9.463 9.797 1.00 96.94 93 GLU A CA 1
ATOM 767 C C . GLU A 1 93 ? 5.339 9.205 8.350 1.00 96.94 93 GLU A C 1
ATOM 769 O O . GLU A 1 93 ? 6.518 8.973 8.087 1.00 96.94 93 GLU A O 1
ATOM 774 N N . ILE A 1 94 ? 4.379 9.192 7.420 1.00 97.31 94 ILE A N 1
ATOM 775 C CA . ILE A 1 94 ? 4.610 9.021 5.981 1.00 97.31 94 ILE A CA 1
ATOM 776 C C . ILE A 1 94 ? 4.332 10.347 5.276 1.00 97.31 94 ILE A C 1
ATOM 778 O O . ILE A 1 94 ? 3.296 10.975 5.507 1.00 97.31 94 ILE A O 1
ATOM 782 N N . SER A 1 95 ? 5.222 10.757 4.378 1.00 96.31 95 SER A N 1
ATOM 783 C CA . SER A 1 95 ? 5.065 11.968 3.566 1.00 96.31 95 SER A CA 1
ATOM 784 C C . SER A 1 95 ? 5.177 11.664 2.076 1.00 96.31 95 SER A C 1
ATOM 786 O O . SER A 1 95 ? 5.766 10.667 1.663 1.00 96.31 95 SER A O 1
ATOM 788 N N . LYS A 1 96 ? 4.607 12.533 1.235 1.00 95.06 96 LYS A N 1
ATOM 789 C CA . LYS A 1 96 ? 4.869 12.485 -0.206 1.00 95.06 96 LYS A CA 1
ATOM 790 C C . LYS A 1 96 ? 6.277 13.007 -0.475 1.00 95.06 96 LYS A C 1
ATOM 792 O O . LYS A 1 96 ? 6.673 14.023 0.091 1.00 95.06 96 LYS A O 1
ATOM 797 N N . ARG A 1 97 ? 7.008 12.324 -1.351 1.00 89.69 97 ARG A N 1
ATOM 798 C CA . ARG A 1 97 ? 8.313 12.764 -1.845 1.00 89.69 97 ARG A CA 1
ATOM 799 C C . ARG A 1 97 ? 8.151 14.004 -2.724 1.00 89.69 97 ARG A C 1
ATOM 801 O O . ARG A 1 97 ? 7.328 14.014 -3.641 1.00 89.69 97 ARG A O 1
ATOM 808 N N . ASP A 1 98 ? 8.986 15.014 -2.509 1.00 81.25 98 ASP A N 1
ATOM 809 C CA . ASP A 1 98 ? 9.077 16.158 -3.417 1.00 81.25 98 ASP A CA 1
ATOM 810 C C . ASP A 1 98 ? 9.740 15.724 -4.737 1.00 81.25 98 ASP A C 1
ATOM 812 O O . ASP A 1 98 ? 10.905 15.317 -4.762 1.00 81.25 98 ASP A O 1
ATOM 816 N N . LEU A 1 99 ? 9.003 15.797 -5.852 1.00 68.75 99 LEU A N 1
ATOM 817 C CA . LEU A 1 99 ? 9.505 15.467 -7.192 1.00 68.75 99 LEU A CA 1
ATOM 818 C C . LEU A 1 99 ? 9.725 16.725 -8.057 1.00 68.75 99 LEU A C 1
ATOM 820 O O . LEU A 1 99 ? 8.943 17.672 -7.967 1.00 68.75 99 LEU A O 1
ATOM 824 N N . PRO A 1 100 ? 10.714 16.717 -8.979 1.00 59.75 100 PRO A N 1
ATOM 825 C CA . PRO A 1 100 ? 11.768 15.709 -9.128 1.00 59.75 100 PRO A CA 1
ATOM 826 C C . PRO A 1 100 ? 12.767 15.797 -7.968 1.00 59.75 100 PRO A C 1
ATOM 828 O O . PRO A 1 100 ? 12.906 16.869 -7.380 1.00 59.75 100 PRO A O 1
ATOM 831 N N . LEU A 1 101 ? 13.488 14.703 -7.675 1.00 50.06 101 LEU A N 1
ATOM 832 C CA . LEU A 1 101 ? 14.665 14.760 -6.803 1.00 50.06 101 LEU A CA 1
ATOM 833 C C . LEU A 1 101 ? 15.494 15.968 -7.246 1.00 50.06 101 LEU A C 1
ATOM 835 O O . LEU A 1 101 ? 15.962 16.017 -8.387 1.00 50.06 101 LEU A O 1
ATOM 839 N N . LYS A 1 102 ? 15.596 16.987 -6.388 1.00 39.09 102 LYS A N 1
ATOM 840 C CA . LYS A 1 102 ? 16.468 18.128 -6.645 1.00 39.09 102 LYS A CA 1
ATOM 841 C C . LYS A 1 102 ? 17.885 17.580 -6.581 1.00 39.09 102 LYS A C 1
ATOM 843 O O . LYS A 1 102 ? 18.497 17.565 -5.518 1.00 39.09 102 LYS A O 1
ATOM 848 N N . PHE A 1 103 ? 18.408 17.105 -7.707 1.00 41.06 103 PHE A N 1
ATOM 849 C CA . PHE A 1 103 ? 19.842 16.965 -7.849 1.00 41.06 103 PHE A CA 1
ATOM 850 C C . PHE A 1 103 ? 20.385 18.371 -7.674 1.00 41.06 103 PHE A C 1
ATOM 852 O O . PHE A 1 103 ? 20.136 19.249 -8.505 1.00 41.06 103 PHE A O 1
ATOM 859 N N . ASN A 1 104 ? 21.064 18.607 -6.551 1.00 33.91 104 ASN A N 1
ATOM 860 C CA . ASN A 1 104 ? 21.940 19.754 -6.436 1.00 33.91 104 ASN A CA 1
ATOM 861 C C . ASN A 1 104 ? 22.883 19.629 -7.622 1.00 33.91 104 ASN A C 1
ATOM 863 O O . ASN A 1 104 ? 23.758 18.765 -7.628 1.00 33.91 104 ASN A O 1
ATOM 867 N N . LYS A 1 105 ? 22.634 20.431 -8.660 1.00 33.19 105 LYS A N 1
ATOM 868 C CA . LYS A 1 105 ? 23.540 20.587 -9.784 1.00 33.19 105 LYS A CA 1
ATOM 869 C C . LYS A 1 105 ? 24.875 20.894 -9.121 1.00 33.19 105 LYS A C 1
ATOM 871 O O . LYS A 1 105 ? 24.996 21.937 -8.475 1.00 33.19 105 LYS A O 1
ATOM 876 N N . ILE A 1 106 ? 25.804 19.936 -9.145 1.00 38.28 106 ILE A N 1
ATOM 877 C CA . ILE A 1 106 ? 27.164 20.167 -8.669 1.00 38.28 106 ILE A CA 1
ATOM 878 C C . ILE A 1 106 ? 27.563 21.451 -9.380 1.00 38.28 106 ILE A C 1
ATOM 880 O O . ILE A 1 106 ? 27.435 21.527 -10.603 1.00 38.28 106 ILE A O 1
ATOM 884 N N . LYS A 1 107 ? 27.888 22.497 -8.613 1.00 32.62 107 LYS A N 1
ATOM 885 C CA . LYS A 1 107 ? 28.363 23.750 -9.189 1.00 32.62 107 LYS A CA 1
ATOM 886 C C . LYS A 1 107 ? 29.500 23.356 -10.123 1.00 32.62 107 LYS A C 1
ATOM 888 O O . LYS A 1 107 ? 30.517 22.858 -9.652 1.00 32.62 107 LYS A O 1
ATOM 893 N N . GLU A 1 108 ? 29.294 23.520 -11.424 1.00 37.62 108 GLU A N 1
ATOM 894 C CA . GLU A 1 108 ? 30.383 23.544 -12.385 1.00 37.62 108 GLU A CA 1
ATOM 895 C C . GLU A 1 108 ? 31.251 24.729 -11.965 1.00 37.62 108 GLU A C 1
ATOM 897 O O . GLU A 1 108 ? 30.980 25.886 -12.298 1.00 37.62 108 GLU A O 1
ATOM 902 N N . GLU A 1 109 ? 32.255 24.464 -11.135 1.00 36.81 109 GLU A N 1
ATOM 903 C CA . GLU A 1 109 ? 33.372 25.375 -11.016 1.00 36.81 109 GLU A CA 1
ATOM 904 C C . GLU A 1 109 ? 33.982 25.440 -12.407 1.00 36.81 109 GLU A C 1
ATOM 906 O O . GLU A 1 109 ? 34.474 24.448 -12.943 1.00 36.81 109 GLU A O 1
ATOM 911 N N . LYS A 1 110 ? 33.865 26.613 -13.033 1.00 32.56 110 LYS A N 1
ATOM 912 C CA . LYS A 1 110 ? 34.524 26.916 -14.296 1.00 32.56 110 LYS A CA 1
ATOM 913 C C . LYS A 1 110 ? 36.030 26.813 -14.074 1.00 32.56 110 LYS A C 1
ATOM 915 O O . LYS A 1 110 ? 36.683 27.814 -13.784 1.00 32.56 110 LYS A O 1
ATOM 920 N N . VAL A 1 111 ? 36.583 25.619 -14.242 1.00 37.72 111 VAL A N 1
ATOM 921 C CA . VAL A 1 111 ? 38.011 25.444 -14.469 1.00 37.72 111 VAL A CA 1
ATOM 922 C C . VAL A 1 111 ? 38.279 26.050 -15.841 1.00 37.72 111 VAL A C 1
ATOM 924 O O . VAL A 1 111 ? 37.972 25.469 -16.881 1.00 37.72 111 VAL A O 1
ATOM 927 N N . LYS A 1 112 ? 38.778 27.288 -15.850 1.00 40.06 112 LYS A N 1
ATOM 928 C CA . LYS A 1 112 ? 39.358 27.894 -17.047 1.00 40.06 112 LYS A CA 1
ATOM 929 C C . LYS A 1 112 ? 40.635 27.127 -17.378 1.00 40.06 112 LYS A C 1
ATOM 931 O O . LYS A 1 112 ? 41.699 27.532 -16.933 1.00 40.06 112 LYS A O 1
ATOM 936 N N . ASN A 1 113 ? 40.524 26.078 -18.181 1.00 36.25 113 ASN A N 1
ATOM 937 C CA . ASN A 1 113 ? 41.664 25.538 -18.905 1.00 36.25 113 ASN A CA 1
ATOM 938 C C . ASN A 1 113 ? 41.398 25.712 -20.400 1.00 36.25 113 ASN A C 1
ATOM 940 O O . ASN A 1 113 ? 40.571 25.023 -20.999 1.00 36.25 113 ASN A O 1
ATOM 944 N N . ASN A 1 114 ? 42.098 26.693 -20.975 1.00 43.97 114 ASN A N 1
ATOM 945 C CA . ASN A 1 114 ? 42.519 26.616 -22.365 1.00 43.97 114 ASN A CA 1
ATOM 946 C C . ASN A 1 114 ? 43.208 25.264 -22.520 1.00 43.97 114 ASN A C 1
ATOM 948 O O . ASN A 1 114 ? 44.160 25.026 -21.793 1.00 43.97 114 ASN A O 1
ATOM 952 N N . ASP A 1 115 ? 42.668 24.384 -23.358 1.00 42.44 115 ASP A N 1
ATOM 953 C CA . ASP A 1 115 ? 43.446 23.530 -24.253 1.00 42.44 115 ASP A CA 1
ATOM 954 C C . ASP A 1 115 ? 42.503 22.686 -25.117 1.00 42.44 115 ASP A C 1
ATOM 956 O O . ASP A 1 115 ? 41.525 22.078 -24.661 1.00 42.44 115 ASP A O 1
ATOM 960 N N . ASN A 1 116 ? 42.796 22.720 -26.415 1.00 45.53 116 ASN A N 1
ATOM 961 C CA . ASN A 1 116 ? 42.112 21.998 -27.473 1.00 45.53 116 ASN A CA 1
ATOM 962 C C . ASN A 1 116 ? 42.512 20.521 -27.416 1.00 45.53 116 ASN A C 1
ATOM 964 O O . ASN A 1 116 ? 43.591 20.172 -27.877 1.00 45.53 116 ASN A O 1
ATOM 968 N N . ASN A 1 117 ? 41.646 19.657 -26.883 1.00 40.00 117 ASN A N 1
ATOM 969 C CA . ASN A 1 117 ? 41.619 18.226 -27.207 1.00 40.00 117 ASN A CA 1
ATOM 970 C C . ASN A 1 117 ? 40.262 17.638 -26.794 1.00 40.00 117 ASN A C 1
ATOM 972 O O . ASN A 1 117 ? 39.915 17.601 -25.615 1.00 40.00 117 ASN A O 1
ATOM 976 N N . LEU A 1 118 ? 39.464 17.234 -27.784 1.00 42.19 118 LEU A N 1
ATOM 977 C CA . LEU A 1 118 ? 38.018 17.005 -27.649 1.00 42.19 118 LEU A CA 1
ATOM 978 C C . LEU A 1 118 ? 37.595 15.528 -27.561 1.00 42.19 118 LEU A C 1
ATOM 980 O O . LEU A 1 118 ? 36.403 15.268 -27.570 1.00 42.19 118 LEU A O 1
ATOM 984 N N . ASN A 1 119 ? 38.516 14.570 -27.401 1.00 42.50 119 ASN A N 1
ATOM 985 C CA . ASN A 1 119 ? 38.170 13.136 -27.437 1.00 42.50 119 ASN A CA 1
ATOM 986 C C . ASN A 1 119 ? 38.545 12.311 -26.185 1.00 42.50 119 ASN A C 1
ATOM 988 O O . ASN A 1 119 ? 38.531 11.092 -26.254 1.00 42.50 119 ASN A O 1
ATOM 992 N N . MET A 1 120 ? 38.828 12.932 -25.030 1.00 39.97 120 MET A N 1
ATOM 993 C CA . MET A 1 120 ? 39.046 12.219 -23.746 1.00 39.97 120 MET A CA 1
ATOM 994 C C . MET A 1 120 ? 38.322 12.865 -22.546 1.00 39.97 120 MET A C 1
ATOM 996 O O . MET A 1 120 ? 38.763 12.749 -21.408 1.00 39.97 120 MET A O 1
ATOM 1000 N N . ARG A 1 121 ? 37.232 13.613 -22.776 1.00 40.75 121 ARG A N 1
ATOM 1001 C CA . ARG A 1 121 ? 36.490 14.287 -21.686 1.00 40.75 121 ARG A CA 1
ATOM 1002 C C . ARG A 1 121 ? 35.348 13.447 -21.100 1.00 40.75 121 ARG A C 1
ATOM 1004 O O . ARG A 1 121 ? 35.096 13.551 -19.910 1.00 40.75 121 ARG A O 1
ATOM 1011 N N . ASN A 1 122 ? 34.728 12.560 -21.883 1.00 48.19 122 ASN A N 1
ATOM 1012 C CA . ASN A 1 122 ? 33.578 11.774 -21.414 1.00 48.19 122 ASN A CA 1
ATOM 1013 C C . ASN A 1 122 ? 33.958 10.709 -20.368 1.00 48.19 122 ASN A C 1
ATOM 1015 O O . ASN A 1 122 ? 33.222 10.520 -19.402 1.00 48.19 122 ASN A O 1
ATOM 1019 N N . ASP A 1 123 ? 35.124 10.075 -20.517 1.00 37.94 123 ASP A N 1
ATOM 1020 C CA . ASP A 1 123 ? 35.563 9.015 -19.601 1.00 37.94 123 ASP A CA 1
ATOM 1021 C C . ASP A 1 123 ? 36.036 9.596 -18.259 1.00 37.94 123 ASP A C 1
ATOM 1023 O O . ASP A 1 123 ? 35.712 9.067 -17.199 1.00 37.94 123 ASP A O 1
ATOM 1027 N N . PHE A 1 124 ? 36.718 10.748 -18.276 1.00 42.56 124 PHE A N 1
ATOM 1028 C CA . PHE A 1 124 ? 37.138 11.452 -17.056 1.00 42.56 124 PHE A CA 1
ATOM 1029 C C . PHE A 1 124 ? 35.955 11.990 -16.237 1.00 42.56 124 PHE A C 1
ATOM 1031 O O . PHE A 1 124 ? 36.014 11.993 -15.004 1.00 42.56 124 PHE A O 1
ATOM 1038 N N . ASP A 1 125 ? 34.873 12.415 -16.895 1.00 50.50 125 ASP A N 1
ATOM 1039 C CA . ASP A 1 125 ? 33.655 12.872 -16.217 1.00 50.50 125 ASP A CA 1
ATOM 1040 C C . ASP A 1 125 ? 32.887 11.702 -15.575 1.00 50.50 125 ASP A C 1
ATOM 1042 O O . ASP A 1 125 ? 32.394 11.837 -14.451 1.00 50.50 125 ASP A O 1
ATOM 1046 N N . GLN A 1 126 ? 32.846 10.533 -16.229 1.00 46.06 126 GLN A N 1
ATOM 1047 C CA . GLN A 1 126 ? 32.301 9.300 -15.641 1.00 46.06 126 GLN A CA 1
ATOM 1048 C C . GLN A 1 126 ? 33.141 8.798 -14.464 1.00 46.06 126 GLN A C 1
ATOM 1050 O O . GLN A 1 126 ? 32.577 8.471 -13.418 1.00 46.06 126 GLN A O 1
ATOM 1055 N N . ILE A 1 127 ? 34.469 8.793 -14.594 1.00 44.75 127 ILE A N 1
ATOM 1056 C CA . ILE A 1 127 ? 35.387 8.379 -13.524 1.00 44.75 127 ILE A CA 1
ATOM 1057 C C . ILE A 1 127 ? 35.227 9.290 -12.300 1.00 44.75 127 ILE A C 1
ATOM 1059 O O . ILE A 1 127 ? 35.088 8.788 -11.190 1.00 44.75 127 ILE A O 1
ATOM 1063 N N . ASN A 1 128 ? 35.112 10.610 -12.479 1.00 44.91 128 ASN A N 1
ATOM 1064 C CA . ASN A 1 128 ? 34.855 11.541 -11.371 1.00 44.91 128 ASN A CA 1
ATOM 1065 C C . ASN A 1 128 ? 33.488 11.331 -10.694 1.00 44.91 128 ASN A C 1
ATOM 1067 O O . ASN A 1 128 ? 33.335 11.585 -9.495 1.00 44.91 128 ASN A O 1
ATOM 1071 N N . LEU A 1 129 ? 32.477 10.893 -11.449 1.00 47.12 129 LEU A N 1
ATOM 1072 C CA . LEU A 1 129 ? 31.158 10.539 -10.921 1.00 47.12 129 LEU A CA 1
ATOM 1073 C C . LEU A 1 129 ? 31.213 9.248 -10.099 1.00 47.12 129 LEU A C 1
ATOM 1075 O O . LEU A 1 129 ? 30.655 9.210 -9.003 1.00 47.12 129 LEU A O 1
ATOM 1079 N N . ILE A 1 130 ? 31.928 8.236 -10.594 1.00 48.50 130 ILE A N 1
ATOM 1080 C CA . ILE A 1 130 ? 32.161 6.964 -9.900 1.00 48.50 130 ILE A CA 1
ATOM 1081 C C . ILE A 1 130 ? 33.011 7.190 -8.645 1.00 48.50 130 ILE A C 1
ATOM 1083 O O . ILE A 1 130 ? 32.669 6.688 -7.580 1.00 48.50 130 ILE A O 1
ATOM 1087 N N . GLU A 1 131 ? 34.055 8.016 -8.709 1.00 46.28 131 GLU A N 1
ATOM 1088 C CA . GLU A 1 131 ? 34.871 8.365 -7.541 1.00 46.28 131 GLU A CA 1
ATOM 1089 C C . GLU A 1 131 ? 34.077 9.155 -6.495 1.00 46.28 131 GLU A C 1
ATOM 1091 O O . GLU A 1 131 ? 34.196 8.885 -5.298 1.00 46.28 131 GLU A O 1
ATOM 1096 N N . LYS A 1 132 ? 33.206 10.088 -6.907 1.00 49.84 132 LYS A N 1
ATOM 1097 C CA . LYS A 1 132 ? 32.277 10.763 -5.982 1.00 49.84 132 LYS A CA 1
ATOM 1098 C C . LYS A 1 132 ? 31.266 9.801 -5.369 1.00 49.84 132 LYS A C 1
ATOM 1100 O O . LYS A 1 132 ? 30.959 9.941 -4.186 1.00 49.84 132 LYS A O 1
ATOM 1105 N N . PHE A 1 133 ? 30.764 8.848 -6.149 1.00 49.66 133 PHE A N 1
ATOM 1106 C CA . PHE A 1 133 ? 29.848 7.815 -5.678 1.00 49.66 133 PHE A CA 1
ATOM 1107 C C . PHE A 1 133 ? 30.536 6.903 -4.652 1.00 49.66 133 PHE A C 1
ATOM 1109 O O . PHE A 1 133 ? 30.060 6.786 -3.525 1.00 49.66 133 PHE A O 1
ATOM 1116 N N . ASN A 1 134 ? 31.728 6.397 -4.962 1.00 45.22 134 ASN A N 1
ATOM 1117 C CA . ASN A 1 134 ? 32.521 5.553 -4.067 1.00 45.22 134 ASN A CA 1
ATOM 1118 C C . ASN A 1 134 ? 32.955 6.297 -2.796 1.00 45.22 134 ASN A C 1
ATOM 1120 O O . ASN A 1 134 ? 32.935 5.725 -1.710 1.00 45.22 134 ASN A O 1
ATOM 1124 N N . LYS A 1 135 ? 33.260 7.598 -2.887 1.00 44.12 135 LYS A N 1
ATOM 1125 C CA . LYS A 1 135 ? 33.555 8.437 -1.715 1.00 44.12 135 LYS A CA 1
ATOM 1126 C C . LYS A 1 135 ? 32.317 8.716 -0.857 1.00 44.12 135 LYS A C 1
ATOM 1128 O O . LYS A 1 135 ? 32.441 8.887 0.351 1.00 44.12 135 LYS A O 1
ATOM 1133 N N . SER A 1 136 ? 31.125 8.761 -1.458 1.00 44.44 136 SER A N 1
ATOM 1134 C CA . SER A 1 136 ? 29.866 8.842 -0.704 1.00 44.44 136 SER A CA 1
ATOM 1135 C C . SER A 1 136 ? 29.513 7.522 -0.014 1.00 44.44 136 SER A C 1
ATOM 1137 O O . SER A 1 136 ? 28.947 7.550 1.074 1.00 44.44 136 SER A O 1
ATOM 1139 N N . ILE A 1 137 ? 29.921 6.390 -0.597 1.00 46.53 137 ILE A N 1
ATOM 1140 C CA . ILE A 1 137 ? 29.806 5.061 0.012 1.00 46.53 137 ILE A CA 1
ATOM 1141 C C . ILE A 1 137 ? 30.788 4.929 1.186 1.00 46.53 137 ILE A C 1
ATOM 1143 O O . ILE A 1 137 ? 30.359 4.616 2.290 1.00 46.53 137 ILE A O 1
ATOM 1147 N N . SER A 1 138 ? 32.066 5.292 1.012 1.00 37.09 138 SER A N 1
ATOM 1148 C CA . SER A 1 138 ? 33.088 5.140 2.065 1.00 37.09 138 SER A CA 1
ATOM 1149 C C . SER A 1 138 ? 32.901 6.070 3.275 1.00 37.09 138 SER A C 1
ATOM 1151 O O . SER A 1 138 ? 33.532 5.881 4.311 1.00 37.09 138 SER A O 1
ATOM 1153 N N . LEU A 1 139 ? 32.091 7.128 3.153 1.00 43.19 139 LEU A N 1
ATOM 1154 C CA . LEU A 1 139 ? 31.729 8.010 4.273 1.00 43.19 139 LEU A CA 1
ATOM 1155 C C . LEU A 1 139 ? 30.529 7.476 5.081 1.00 43.19 139 LEU A C 1
ATOM 1157 O O . LEU A 1 139 ? 30.279 7.980 6.177 1.00 43.19 139 LEU A O 1
ATOM 1161 N N . ASN A 1 140 ? 29.825 6.457 4.573 1.00 42.62 140 ASN A N 1
ATOM 1162 C CA . ASN A 1 140 ? 28.672 5.820 5.217 1.00 42.62 140 ASN A CA 1
ATOM 1163 C C . ASN A 1 140 ? 29.027 4.533 5.990 1.00 42.62 140 ASN A C 1
ATOM 1165 O O . ASN A 1 140 ? 28.145 3.957 6.620 1.00 42.62 140 ASN A O 1
ATOM 1169 N N . ASP A 1 141 ? 30.303 4.128 6.029 1.00 37.50 141 ASP A N 1
ATOM 1170 C CA . ASP A 1 141 ? 30.787 2.949 6.778 1.00 37.50 141 ASP A CA 1
ATOM 1171 C C . ASP A 1 141 ? 30.838 3.144 8.308 1.00 37.50 141 ASP A C 1
ATOM 1173 O O . ASP A 1 141 ? 31.287 2.275 9.055 1.00 37.50 141 ASP A O 1
ATOM 1177 N N . ASN A 1 142 ? 30.324 4.265 8.817 1.00 35.62 142 ASN A N 1
ATOM 1178 C CA . ASN A 1 142 ? 29.984 4.381 10.228 1.00 35.62 142 ASN A CA 1
ATOM 1179 C C . ASN A 1 142 ? 28.523 3.968 10.399 1.00 35.62 142 ASN A C 1
ATOM 1181 O O . ASN A 1 142 ? 27.641 4.665 9.906 1.00 35.62 142 ASN A O 1
ATOM 1185 N N . HIS A 1 143 ? 28.283 2.873 11.130 1.00 37.97 143 HIS A N 1
ATOM 1186 C CA . HIS A 1 143 ? 26.981 2.416 11.631 1.00 37.97 143 HIS A CA 1
ATOM 1187 C C . HIS A 1 143 ? 26.213 3.531 12.379 1.00 37.97 143 HIS A C 1
ATOM 1189 O O . HIS A 1 143 ? 26.074 3.538 13.603 1.00 37.97 143 HIS A O 1
ATOM 1195 N N . HIS A 1 144 ? 25.669 4.487 11.641 1.00 38.88 144 HIS A N 1
ATOM 1196 C CA . HIS A 1 144 ? 24.545 5.291 12.054 1.00 38.88 144 HIS A CA 1
ATOM 1197 C C . HIS A 1 144 ? 23.299 4.578 11.554 1.00 38.88 144 HIS A C 1
ATOM 1199 O O . HIS A 1 144 ? 23.185 4.254 10.375 1.00 38.88 144 HIS A O 1
ATOM 1205 N N . HIS A 1 145 ? 22.353 4.333 12.463 1.00 42.97 145 HIS A N 1
ATOM 1206 C CA . HIS A 1 145 ? 20.956 4.146 12.100 1.00 42.97 145 HIS A CA 1
ATOM 1207 C C . HIS A 1 145 ? 20.532 5.369 11.277 1.00 42.97 145 HIS A C 1
ATOM 1209 O O . HIS A 1 145 ? 20.066 6.368 11.827 1.00 42.97 145 HIS A O 1
ATOM 1215 N N . ASN A 1 146 ? 20.752 5.323 9.962 1.00 51.66 146 ASN A N 1
ATOM 1216 C CA . ASN A 1 146 ? 20.192 6.289 9.040 1.00 51.66 146 ASN A CA 1
ATOM 1217 C C . ASN A 1 146 ? 18.686 6.226 9.257 1.00 51.66 146 ASN A C 1
ATOM 1219 O O . ASN A 1 146 ? 18.071 5.173 9.099 1.00 51.66 146 ASN A O 1
ATOM 1223 N N . ASN A 1 147 ? 18.110 7.333 9.715 1.00 71.19 147 ASN A N 1
ATOM 1224 C CA . ASN A 1 147 ? 16.681 7.432 9.941 1.00 71.19 147 ASN A CA 1
ATOM 1225 C C . ASN A 1 147 ? 16.013 7.365 8.560 1.00 71.19 147 ASN A C 1
ATOM 1227 O O . ASN A 1 147 ? 15.978 8.368 7.841 1.00 71.19 147 ASN A O 1
ATOM 1231 N N . ILE A 1 148 ? 15.603 6.161 8.144 1.00 82.44 148 ILE A N 1
ATOM 1232 C CA . ILE A 1 148 ? 15.023 5.909 6.824 1.00 82.44 148 ILE A CA 1
ATOM 1233 C C . ILE A 1 148 ? 13.802 6.815 6.686 1.00 82.44 148 ILE A C 1
ATOM 1235 O O . ILE A 1 148 ? 12.885 6.791 7.507 1.00 82.44 148 ILE A O 1
ATOM 1239 N N . LYS A 1 149 ? 13.796 7.656 5.651 1.00 89.25 149 LYS A N 1
ATOM 1240 C CA . LYS A 1 149 ? 12.644 8.506 5.375 1.00 89.25 149 LYS A CA 1
ATOM 1241 C C . LYS A 1 149 ? 11.516 7.662 4.794 1.00 89.25 149 LYS A C 1
ATOM 1243 O O . LYS A 1 149 ? 11.694 7.006 3.772 1.00 89.25 149 LYS A O 1
ATOM 1248 N N . HIS A 1 150 ? 10.335 7.745 5.393 1.00 95.38 150 HIS A N 1
ATOM 1249 C CA . HIS A 1 150 ? 9.137 7.072 4.896 1.00 95.38 150 HIS A CA 1
ATOM 1250 C C . HIS A 1 150 ? 8.421 7.938 3.847 1.00 95.38 150 HIS A C 1
ATOM 1252 O O . HIS A 1 150 ? 7.338 8.478 4.082 1.00 95.38 150 HIS A O 1
ATOM 1258 N N . GLU A 1 151 ? 9.067 8.118 2.695 1.00 94.94 151 GLU A N 1
ATOM 1259 C CA . GLU A 1 151 ? 8.573 8.958 1.600 1.00 94.94 151 GLU A CA 1
ATOM 1260 C C . GLU A 1 151 ? 7.968 8.124 0.464 1.00 94.94 151 GLU A C 1
ATOM 1262 O O . GLU A 1 151 ? 8.641 7.275 -0.126 1.00 94.94 151 GLU A O 1
ATOM 1267 N N . VAL A 1 152 ? 6.719 8.419 0.101 1.00 95.75 152 VAL A N 1
ATOM 1268 C CA . VAL A 1 152 ? 5.991 7.757 -0.994 1.00 95.75 152 VAL A CA 1
ATOM 1269 C C . VAL A 1 152 ? 6.002 8.587 -2.275 1.00 95.75 152 VAL A C 1
ATOM 1271 O O . VAL A 1 152 ? 6.017 9.819 -2.227 1.00 95.75 152 VAL A O 1
ATOM 1274 N N . ILE A 1 153 ? 5.954 7.933 -3.436 1.00 93.75 153 ILE A N 1
ATOM 1275 C CA . ILE A 1 153 ? 5.961 8.629 -4.738 1.00 93.75 153 ILE A CA 1
ATOM 1276 C C . ILE A 1 153 ? 4.645 9.322 -5.063 1.00 93.75 153 ILE A C 1
ATOM 1278 O O . ILE A 1 153 ? 4.636 10.353 -5.733 1.00 93.75 153 ILE A O 1
ATOM 1282 N N . GLU A 1 154 ? 3.534 8.761 -4.596 1.00 95.62 154 GLU A N 1
ATOM 1283 C CA . GLU A 1 154 ? 2.208 9.316 -4.798 1.00 95.62 154 GLU A CA 1
ATOM 1284 C C . GLU A 1 154 ? 1.251 8.947 -3.665 1.00 95.62 154 GLU A C 1
ATOM 1286 O O . GLU A 1 154 ? 1.439 7.959 -2.946 1.00 95.62 154 GLU A O 1
ATOM 1291 N N . ILE A 1 155 ? 0.206 9.760 -3.532 1.00 97.81 155 ILE A N 1
ATOM 1292 C CA . ILE A 1 155 ? -0.897 9.562 -2.597 1.00 97.81 155 ILE A CA 1
ATOM 1293 C C . ILE A 1 155 ? -2.195 9.692 -3.377 1.00 97.81 155 ILE A C 1
ATOM 1295 O O . ILE A 1 155 ? -2.541 10.775 -3.845 1.00 97.81 155 ILE A O 1
ATOM 1299 N N . TRP A 1 156 ? -2.919 8.586 -3.490 1.00 98.19 156 TRP A N 1
ATOM 1300 C CA . TRP A 1 156 ? -4.271 8.559 -4.025 1.00 98.19 156 TRP A CA 1
ATOM 1301 C C . TRP A 1 156 ? -5.285 8.352 -2.910 1.00 98.19 156 TRP A C 1
ATOM 1303 O O . TRP A 1 156 ? -5.127 7.497 -2.034 1.00 98.19 156 TRP A O 1
ATOM 1313 N N . ASP A 1 157 ? -6.351 9.133 -2.970 1.00 97.94 157 ASP A N 1
ATOM 1314 C CA . ASP A 1 157 ? -7.473 9.074 -2.048 1.00 97.94 157 ASP A CA 1
ATOM 1315 C C . ASP A 1 157 ? -8.764 8.698 -2.798 1.00 97.94 157 ASP A C 1
ATOM 1317 O O . ASP A 1 157 ? -8.752 8.252 -3.953 1.00 97.94 157 ASP A O 1
ATOM 1321 N N . ARG A 1 158 ? -9.911 8.869 -2.137 1.00 96.94 158 ARG A N 1
ATOM 1322 C CA . ARG A 1 158 ? -11.231 8.595 -2.716 1.00 96.94 158 ARG A CA 1
ATOM 1323 C C . ARG A 1 158 ? -11.501 9.339 -4.031 1.00 96.94 158 ARG A C 1
ATOM 1325 O O . ARG A 1 158 ? -12.248 8.823 -4.861 1.00 96.94 158 ARG A O 1
ATOM 1332 N N . SER A 1 159 ? -10.917 10.517 -4.248 1.00 96.19 159 SER A N 1
ATOM 1333 C CA . SER A 1 159 ? -11.110 11.302 -5.477 1.00 96.19 159 SER A CA 1
ATOM 1334 C C . SER A 1 159 ? -10.518 10.611 -6.710 1.00 96.19 159 SER A C 1
ATOM 1336 O O . SER A 1 159 ? -11.045 10.748 -7.814 1.00 96.19 159 SER A O 1
ATOM 1338 N N . ASN A 1 160 ? -9.498 9.765 -6.529 1.00 96.19 160 ASN A N 1
ATOM 1339 C CA . ASN A 1 160 ? -8.853 9.020 -7.613 1.00 96.19 160 ASN A CA 1
ATOM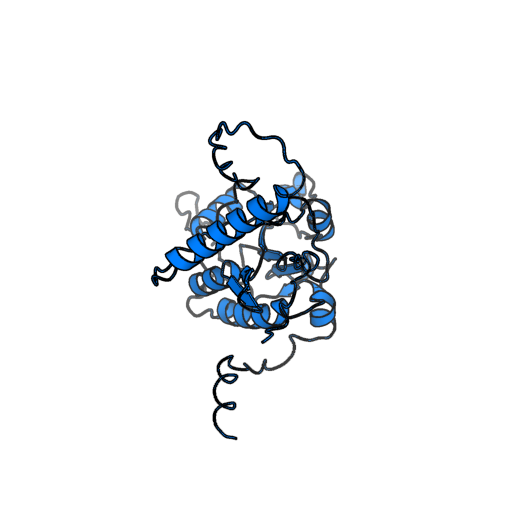 1340 C C . ASN A 1 160 ? -9.631 7.758 -8.039 1.00 96.19 160 ASN A C 1
ATOM 1342 O O . ASN A 1 160 ? -9.245 7.067 -8.986 1.00 96.19 160 ASN A O 1
ATOM 1346 N N . MET A 1 161 ? -10.743 7.436 -7.371 1.00 93.69 161 MET A N 1
ATOM 1347 C CA . MET A 1 161 ? -11.508 6.210 -7.632 1.00 93.69 161 MET A CA 1
ATOM 1348 C C . MET A 1 161 ? -12.491 6.336 -8.802 1.00 93.69 161 MET A C 1
ATOM 1350 O O . MET A 1 161 ? -12.957 5.320 -9.311 1.00 93.69 161 MET A O 1
ATOM 1354 N N . GLY A 1 162 ? -12.734 7.549 -9.311 1.00 93.00 162 GLY A N 1
ATOM 1355 C CA . GLY A 1 162 ? -13.679 7.783 -10.412 1.00 93.00 162 GLY A CA 1
ATOM 1356 C C . GLY A 1 162 ? -15.144 7.692 -9.978 1.00 93.00 162 GLY A C 1
ATOM 1357 O O . GLY A 1 162 ? -15.981 7.220 -10.739 1.00 93.00 162 GLY A O 1
ATOM 1358 N N . LEU A 1 163 ? -15.435 8.098 -8.741 1.00 94.12 163 LEU A N 1
ATOM 1359 C CA . LEU A 1 163 ? -16.791 8.165 -8.199 1.00 94.12 163 LEU A CA 1
ATOM 1360 C C . LEU A 1 163 ? -17.490 9.448 -8.664 1.00 94.12 163 LEU A C 1
ATOM 1362 O O . LEU A 1 163 ? -16.845 10.484 -8.827 1.00 94.12 163 LEU A O 1
ATOM 1366 N N . ASN A 1 164 ? -18.815 9.394 -8.815 1.00 95.31 164 ASN A N 1
ATOM 1367 C CA . ASN A 1 164 ? -19.624 10.611 -8.903 1.00 95.31 164 ASN A CA 1
ATOM 1368 C C . ASN A 1 164 ? -19.692 11.313 -7.529 1.00 95.31 164 ASN A C 1
ATOM 1370 O O . ASN A 1 164 ? -19.264 10.768 -6.511 1.00 95.31 164 ASN A O 1
ATOM 1374 N N . GLU A 1 165 ? -20.240 12.528 -7.487 1.00 94.94 165 GLU A N 1
ATOM 1375 C CA . GLU A 1 165 ? -20.304 13.330 -6.258 1.00 94.94 165 GLU A CA 1
ATOM 1376 C C . GLU A 1 165 ? -21.115 12.664 -5.130 1.00 94.94 165 GLU A C 1
ATOM 1378 O O . GLU A 1 165 ? -20.727 12.740 -3.962 1.00 94.94 165 GLU A O 1
ATOM 1383 N N . LEU A 1 166 ? -22.211 11.973 -5.460 1.00 94.38 166 LEU A N 1
ATOM 1384 C CA . LEU A 1 166 ? -23.036 11.273 -4.470 1.00 94.38 166 LEU A CA 1
ATOM 1385 C C . LEU A 1 166 ? -22.248 10.124 -3.830 1.00 94.38 166 LEU A C 1
ATOM 1387 O O . LEU A 1 166 ? -22.126 10.048 -2.606 1.00 94.38 166 LEU A O 1
ATOM 1391 N N . ASP A 1 167 ? -21.634 9.285 -4.658 1.00 95.50 167 ASP A N 1
ATOM 1392 C CA . ASP A 1 167 ? -20.829 8.142 -4.231 1.00 95.50 167 ASP A CA 1
ATOM 1393 C C . ASP A 1 167 ? -19.556 8.579 -3.499 1.00 95.50 167 ASP A C 1
ATOM 1395 O O . ASP A 1 167 ? -19.126 7.934 -2.538 1.00 95.50 167 ASP A O 1
ATOM 1399 N N . TYR A 1 168 ? -18.961 9.708 -3.886 1.00 94.94 168 TYR A N 1
ATOM 1400 C CA . TYR A 1 168 ? -17.825 10.298 -3.180 1.00 94.94 168 TYR A CA 1
ATOM 1401 C C . TYR A 1 168 ? -18.173 10.657 -1.723 1.00 94.94 168 TYR A C 1
ATOM 1403 O O . TYR A 1 168 ? -17.342 10.481 -0.823 1.00 94.94 168 TYR A O 1
ATOM 1411 N N . ASN A 1 169 ? -19.406 11.102 -1.472 1.00 92.38 169 ASN A N 1
ATOM 1412 C CA . ASN A 1 169 ? -19.883 11.512 -0.150 1.00 92.38 169 ASN A CA 1
ATOM 1413 C C . ASN A 1 169 ? -20.606 10.401 0.635 1.00 92.38 169 ASN A C 1
ATOM 1415 O O . ASN A 1 169 ? -20.911 10.587 1.814 1.00 92.38 169 ASN A O 1
ATOM 1419 N N . ALA A 1 170 ? -20.840 9.240 0.024 1.00 90.94 170 ALA A N 1
ATOM 1420 C CA . ALA A 1 170 ? -21.518 8.104 0.639 1.00 90.94 170 ALA A CA 1
ATOM 1421 C C . ALA A 1 170 ? -20.567 6.933 0.938 1.00 90.94 170 ALA A C 1
ATOM 1423 O O . ALA A 1 170 ? -19.483 6.798 0.365 1.00 90.94 170 ALA A O 1
ATOM 1424 N N . LYS A 1 171 ? -20.985 6.032 1.838 1.00 88.25 171 LYS A N 1
ATOM 1425 C CA . LYS A 1 171 ? -20.287 4.760 2.069 1.00 88.25 171 LYS A CA 1
ATOM 1426 C C . LYS A 1 171 ? -20.721 3.742 1.012 1.00 88.25 171 LYS A C 1
ATOM 1428 O O . LYS A 1 171 ? -21.613 2.938 1.261 1.00 88.25 171 LYS A O 1
ATOM 1433 N N . VAL A 1 172 ? -20.064 3.782 -0.142 1.00 92.44 172 VAL A N 1
ATOM 1434 C CA . VAL A 1 172 ? -20.247 2.808 -1.229 1.00 92.44 172 VAL A CA 1
ATOM 1435 C C . VAL A 1 172 ? -19.012 1.933 -1.412 1.00 92.44 172 VAL A C 1
ATOM 1437 O O . VAL A 1 172 ? -17.905 2.325 -1.027 1.00 92.44 172 VAL A O 1
ATOM 1440 N N . GLN A 1 173 ? -19.207 0.758 -2.009 1.00 91.75 173 GLN A N 1
ATOM 1441 C CA . GLN A 1 173 ? -18.108 -0.086 -2.465 1.00 91.75 173 GLN A CA 1
ATOM 1442 C C . GLN A 1 173 ? -17.313 0.644 -3.551 1.00 91.75 173 GLN A C 1
ATOM 1444 O O . GLN A 1 173 ? -17.874 1.301 -4.423 1.00 91.75 173 GLN A O 1
ATOM 1449 N N . THR A 1 174 ? -15.992 0.536 -3.483 1.00 94.44 174 THR A N 1
ATOM 1450 C CA . THR A 1 174 ? -15.065 1.182 -4.414 1.00 94.44 174 THR A CA 1
ATOM 1451 C C . THR A 1 174 ? -14.208 0.140 -5.111 1.00 94.44 174 THR A C 1
ATOM 1453 O O . THR A 1 174 ? -13.962 -0.923 -4.551 1.00 94.44 174 THR A O 1
ATOM 1456 N N . THR A 1 175 ? -13.710 0.462 -6.302 1.00 96.44 175 THR A N 1
ATOM 1457 C CA . THR A 1 175 ? -12.769 -0.385 -7.049 1.00 96.44 175 THR A CA 1
ATOM 1458 C C . THR A 1 175 ? -11.455 0.364 -7.259 1.00 96.44 175 THR A C 1
ATOM 1460 O O . THR A 1 175 ? -11.459 1.562 -7.557 1.00 96.44 175 THR A O 1
ATOM 1463 N N . LYS A 1 176 ? -10.333 -0.338 -7.109 1.00 97.62 176 LYS A N 1
ATOM 1464 C CA . LYS A 1 176 ? -8.975 0.142 -7.368 1.00 97.62 176 LYS A CA 1
ATOM 1465 C C . LYS A 1 176 ? -8.471 -0.481 -8.670 1.00 97.62 176 LYS A C 1
ATOM 1467 O O . LYS A 1 176 ? -8.061 -1.633 -8.705 1.00 97.62 176 LYS A O 1
ATOM 1472 N N . ASP A 1 177 ? -8.534 0.290 -9.750 1.00 97.75 177 ASP A N 1
ATOM 1473 C CA . ASP A 1 177 ? -8.047 -0.121 -11.071 1.00 97.75 177 ASP A CA 1
ATOM 1474 C C . ASP A 1 177 ? -6.565 0.238 -11.266 1.00 97.75 177 ASP A C 1
ATOM 1476 O O . ASP A 1 177 ? -6.228 1.401 -11.521 1.00 97.75 177 ASP A O 1
ATOM 1480 N N . LEU A 1 178 ? -5.673 -0.754 -11.181 1.00 98.06 178 LEU A N 1
ATOM 1481 C CA . LEU A 1 178 ? -4.225 -0.549 -11.321 1.00 98.06 178 LEU A CA 1
ATOM 1482 C C . LEU A 1 178 ? -3.825 0.037 -12.683 1.00 98.06 178 LEU A C 1
ATOM 1484 O O . LEU A 1 178 ? -2.799 0.716 -12.761 1.00 98.06 178 LEU A O 1
ATOM 1488 N N . ASN A 1 179 ? -4.640 -0.122 -13.735 1.00 97.38 179 ASN A N 1
ATOM 1489 C CA . ASN A 1 179 ? -4.353 0.490 -15.038 1.00 97.38 179 ASN A CA 1
ATOM 1490 C C . ASN A 1 179 ? -4.248 2.019 -14.952 1.00 97.38 179 ASN A C 1
ATOM 1492 O O . ASN A 1 179 ? -3.447 2.626 -15.671 1.00 97.38 179 ASN A O 1
ATOM 1496 N N . LYS A 1 180 ? -5.013 2.652 -14.050 1.00 96.50 180 LYS A N 1
ATOM 1497 C CA . LYS A 1 180 ? -4.934 4.100 -13.810 1.00 96.50 180 LYS A CA 1
ATOM 1498 C C . LYS A 1 180 ? -3.557 4.489 -13.264 1.00 96.50 180 LYS A C 1
ATOM 1500 O O . LYS A 1 180 ? -2.998 5.504 -13.681 1.00 96.50 180 LYS A O 1
ATOM 1505 N N . ILE A 1 181 ? -2.994 3.685 -12.363 1.00 95.94 181 ILE A N 1
ATOM 1506 C CA . ILE A 1 181 ? -1.653 3.907 -11.803 1.00 95.94 181 ILE A CA 1
ATOM 1507 C C . ILE A 1 181 ? -0.599 3.698 -12.889 1.00 95.94 181 ILE A C 1
ATOM 1509 O O . ILE A 1 181 ? 0.154 4.619 -13.192 1.00 95.94 181 ILE A O 1
ATOM 1513 N N . TRP A 1 182 ? -0.595 2.541 -13.554 1.00 95.75 182 TRP A N 1
ATOM 1514 C CA . TRP A 1 182 ? 0.395 2.215 -14.593 1.00 95.75 182 TRP A CA 1
ATOM 1515 C C . TRP A 1 182 ? 0.415 3.221 -15.758 1.00 95.75 182 TRP A C 1
ATOM 1517 O O . TRP A 1 182 ? 1.440 3.419 -16.417 1.00 95.75 182 TRP A O 1
ATOM 1527 N N . SER A 1 183 ? -0.711 3.895 -16.001 1.00 93.75 183 SER A N 1
ATOM 1528 C CA . SER A 1 183 ? -0.817 4.957 -17.005 1.00 93.75 183 SER A CA 1
ATOM 1529 C C . SER A 1 183 ? -0.337 6.329 -16.516 1.00 93.75 183 SER A C 1
ATOM 1531 O O . SER A 1 183 ? 0.075 7.140 -17.346 1.00 93.75 183 SER A O 1
ATOM 1533 N N . SER A 1 184 ? -0.380 6.602 -15.208 1.00 90.94 184 SER A N 1
ATOM 1534 C CA . SER A 1 184 ? -0.139 7.933 -14.628 1.00 90.94 184 SER A CA 1
ATOM 1535 C C . SER A 1 184 ? 1.256 8.125 -14.036 1.00 90.94 184 SER A C 1
ATOM 1537 O O . SER A 1 184 ? 1.767 9.245 -14.067 1.00 90.94 184 SER A O 1
ATOM 1539 N N . ILE A 1 185 ? 1.894 7.063 -13.536 1.00 89.62 185 ILE A N 1
ATOM 1540 C CA . ILE A 1 185 ? 3.217 7.151 -12.908 1.00 89.62 185 ILE A CA 1
ATOM 1541 C C . ILE A 1 185 ? 4.301 6.478 -13.752 1.00 89.62 185 ILE A C 1
ATOM 1543 O O . ILE A 1 185 ? 4.078 5.488 -14.448 1.00 89.62 185 ILE A O 1
ATOM 1547 N N . VAL A 1 186 ? 5.505 7.045 -13.693 1.00 87.88 186 VAL A N 1
ATOM 1548 C CA . VAL A 1 186 ? 6.711 6.503 -14.326 1.00 87.88 186 VAL A CA 1
ATOM 1549 C C . VAL A 1 186 ? 7.832 6.496 -13.305 1.00 87.88 186 VAL A C 1
ATOM 1551 O O . VAL A 1 186 ? 8.031 7.482 -12.592 1.00 87.88 186 VAL A O 1
ATOM 1554 N N . TRP A 1 187 ? 8.587 5.407 -13.267 1.00 86.06 187 TRP A N 1
ATOM 1555 C CA . TRP A 1 187 ? 9.827 5.373 -12.519 1.00 86.06 187 TRP A CA 1
ATOM 1556 C C . TRP A 1 187 ? 10.888 6.179 -13.261 1.00 86.06 187 TRP A C 1
ATOM 1558 O O . TRP A 1 187 ? 11.036 6.070 -14.487 1.00 86.06 187 TRP A O 1
ATOM 1568 N N . ARG A 1 188 ? 11.611 6.999 -12.504 1.00 79.75 188 ARG A N 1
ATOM 1569 C CA . ARG A 1 188 ? 12.775 7.737 -12.983 1.00 79.75 188 ARG A CA 1
ATOM 1570 C C . ARG A 1 188 ? 13.980 7.184 -12.257 1.00 79.75 188 ARG A C 1
ATOM 1572 O O . ARG A 1 188 ? 14.039 7.286 -11.035 1.00 79.75 188 ARG A O 1
ATOM 1579 N N . ASP A 1 189 ? 14.905 6.618 -13.018 1.00 75.19 189 ASP A N 1
ATOM 1580 C CA . ASP A 1 189 ? 16.161 6.145 -12.460 1.00 75.19 189 ASP A CA 1
ATOM 1581 C C . ASP A 1 189 ? 16.905 7.337 -11.825 1.00 75.19 189 ASP A C 1
ATOM 1583 O O . ASP A 1 189 ? 17.172 8.327 -12.521 1.00 75.19 189 ASP A O 1
ATOM 1587 N N . PRO A 1 190 ? 17.203 7.293 -10.513 1.00 68.56 190 PRO A N 1
ATOM 1588 C CA . PRO A 1 190 ? 17.921 8.373 -9.847 1.00 68.56 190 PRO A CA 1
ATOM 1589 C C . PRO A 1 190 ? 19.368 8.510 -10.348 1.00 68.56 190 PRO A C 1
ATOM 1591 O O . PRO A 1 190 ? 19.946 9.585 -10.241 1.00 68.56 190 PRO A O 1
ATOM 1594 N N . TYR A 1 191 ? 19.957 7.467 -10.927 1.00 65.31 191 TYR A N 1
ATOM 1595 C CA . TYR A 1 191 ? 21.330 7.485 -11.433 1.00 65.31 191 TYR A CA 1
ATOM 1596 C C . TYR A 1 191 ? 21.378 7.737 -12.941 1.00 65.31 191 TYR A C 1
ATOM 1598 O O . TYR A 1 191 ? 22.261 8.441 -13.429 1.00 65.31 191 TYR A O 1
ATOM 1606 N N . GLN A 1 192 ? 20.401 7.213 -13.681 1.00 63.66 192 GLN A N 1
ATOM 1607 C CA . GLN A 1 192 ? 20.332 7.311 -15.140 1.00 63.66 192 GLN A CA 1
ATOM 1608 C C . GLN A 1 192 ? 19.071 8.079 -15.562 1.00 63.66 192 GLN A C 1
ATOM 1610 O O . GLN A 1 192 ? 18.113 7.517 -16.089 1.00 63.66 192 GLN A O 1
ATOM 1615 N N . ASN A 1 193 ? 19.076 9.400 -15.347 1.00 59.12 193 ASN A N 1
ATOM 1616 C CA . ASN A 1 193 ? 17.951 10.340 -15.548 1.00 59.12 193 ASN A CA 1
ATOM 1617 C C . ASN A 1 193 ? 17.368 10.402 -16.992 1.00 59.12 193 ASN A C 1
ATOM 1619 O O . ASN A 1 193 ? 16.587 11.294 -17.327 1.00 59.12 193 ASN A O 1
ATOM 1623 N N . THR A 1 194 ? 17.749 9.483 -17.879 1.00 58.19 194 THR A N 1
ATOM 1624 C CA . THR A 1 194 ? 17.329 9.395 -19.281 1.00 58.19 194 THR A CA 1
ATOM 1625 C C . THR A 1 194 ? 16.310 8.282 -19.539 1.00 58.19 194 THR A C 1
ATOM 1627 O O . THR A 1 194 ? 15.501 8.422 -20.458 1.00 58.19 194 THR A O 1
ATOM 1630 N N . GLN A 1 195 ? 16.267 7.213 -18.730 1.00 65.38 195 GLN A N 1
ATOM 1631 C CA . GLN A 1 195 ? 15.338 6.095 -18.945 1.00 65.38 195 GLN A CA 1
ATOM 1632 C C . GLN A 1 195 ? 14.082 6.214 -18.075 1.00 65.38 195 GLN A C 1
ATOM 1634 O O . GLN A 1 195 ? 14.139 6.244 -16.846 1.00 65.38 195 GLN A O 1
ATOM 1639 N N . ARG A 1 196 ? 12.914 6.242 -18.726 1.00 71.81 196 ARG A N 1
ATOM 1640 C CA . ARG A 1 196 ? 11.613 6.131 -18.054 1.00 71.81 196 ARG A CA 1
ATOM 1641 C C . ARG A 1 196 ? 11.136 4.693 -18.137 1.00 71.81 196 ARG A C 1
ATOM 1643 O O . ARG A 1 196 ? 10.899 4.193 -19.235 1.00 71.81 196 ARG A O 1
ATOM 1650 N N . LYS A 1 197 ? 10.949 4.056 -16.985 1.00 82.75 197 LYS A N 1
ATOM 1651 C CA . LYS A 1 197 ? 10.366 2.712 -16.900 1.00 82.75 197 LYS A CA 1
ATOM 1652 C C . LYS A 1 197 ? 8.984 2.792 -16.270 1.00 82.75 197 LYS A C 1
ATOM 1654 O O . LYS A 1 197 ? 8.678 3.725 -15.529 1.00 82.75 197 LYS A O 1
ATOM 1659 N N . LYS A 1 198 ? 8.125 1.838 -16.613 1.00 87.25 198 LYS A N 1
ATOM 1660 C CA . LYS A 1 198 ? 6.764 1.744 -16.083 1.00 87.25 198 LYS A CA 1
ATOM 1661 C C . LYS A 1 198 ? 6.617 0.476 -15.263 1.00 87.25 198 LYS A C 1
ATOM 1663 O O . LYS A 1 198 ? 7.257 -0.532 -15.556 1.00 87.25 198 LYS A O 1
ATOM 1668 N N . TRP A 1 199 ? 5.765 0.559 -14.254 1.00 95.50 199 TRP A N 1
ATOM 1669 C CA . TRP A 1 199 ? 5.242 -0.619 -13.585 1.00 95.50 199 TRP A CA 1
ATOM 1670 C C . TRP A 1 199 ? 4.066 -1.188 -14.369 1.00 95.50 199 TRP A C 1
ATOM 1672 O O . TRP A 1 199 ? 3.367 -0.462 -15.079 1.00 95.50 199 TRP A O 1
ATOM 1682 N N . ASP A 1 200 ? 3.869 -2.488 -14.222 1.00 97.00 200 ASP A N 1
ATOM 1683 C CA . ASP A 1 200 ? 2.739 -3.240 -14.744 1.00 97.00 200 ASP A CA 1
ATOM 1684 C C . ASP A 1 200 ? 2.355 -4.351 -13.747 1.00 97.00 200 ASP A C 1
ATOM 1686 O O . ASP A 1 200 ? 2.819 -4.391 -12.600 1.00 97.00 200 ASP A O 1
ATOM 1690 N N . ALA A 1 201 ? 1.499 -5.281 -14.169 1.00 98.06 201 ALA A N 1
ATOM 1691 C CA . ALA A 1 201 ? 1.061 -6.390 -13.328 1.00 98.06 201 ALA A CA 1
ATOM 1692 C C . ALA A 1 201 ? 2.208 -7.302 -12.848 1.00 98.06 201 ALA A C 1
ATOM 1694 O O . ALA A 1 201 ? 2.043 -8.034 -11.870 1.00 98.06 201 ALA A O 1
ATOM 1695 N N . ARG A 1 202 ? 3.357 -7.327 -13.525 1.00 97.81 202 ARG A N 1
ATOM 1696 C CA . ARG A 1 202 ? 4.473 -8.234 -13.219 1.00 97.81 202 ARG A CA 1
ATOM 1697 C C . ARG A 1 202 ? 5.304 -7.758 -12.036 1.00 97.81 202 ARG A C 1
ATOM 1699 O O . ARG A 1 202 ? 5.957 -8.589 -11.415 1.00 97.81 202 ARG A O 1
ATOM 1706 N N . ASN A 1 203 ? 5.286 -6.462 -11.731 1.00 97.31 203 ASN A N 1
ATOM 1707 C CA . ASN A 1 203 ? 6.133 -5.840 -10.710 1.00 97.31 203 ASN A CA 1
ATOM 1708 C C . ASN A 1 203 ? 5.364 -4.885 -9.775 1.00 97.31 203 ASN A C 1
ATOM 1710 O O . ASN A 1 203 ? 5.968 -3.993 -9.186 1.00 97.31 203 ASN A O 1
ATOM 1714 N N . THR A 1 204 ? 4.047 -5.067 -9.636 1.00 98.56 204 THR A N 1
ATOM 1715 C CA . THR A 1 204 ? 3.195 -4.293 -8.718 1.00 98.56 204 THR A CA 1
ATOM 1716 C C . THR A 1 204 ? 2.562 -5.209 -7.673 1.00 98.56 204 THR A C 1
ATOM 1718 O O . THR A 1 204 ? 2.031 -6.266 -8.016 1.00 98.56 204 THR A O 1
ATOM 1721 N N . ILE A 1 205 ? 2.559 -4.783 -6.414 1.00 98.81 205 ILE A N 1
ATOM 1722 C CA . ILE A 1 205 ? 1.846 -5.412 -5.297 1.00 98.81 205 ILE A CA 1
ATOM 1723 C C . ILE A 1 205 ? 0.933 -4.353 -4.683 1.00 98.81 205 ILE A C 1
ATOM 1725 O O . ILE A 1 205 ? 1.356 -3.214 -4.494 1.00 98.81 205 ILE A O 1
ATOM 1729 N N . ILE A 1 206 ? -0.295 -4.719 -4.327 1.00 98.75 206 ILE A N 1
ATOM 1730 C CA . ILE A 1 206 ? -1.144 -3.905 -3.457 1.00 98.75 206 ILE A CA 1
ATOM 1731 C C . ILE A 1 206 ? -1.493 -4.669 -2.186 1.00 98.75 206 ILE A C 1
ATOM 1733 O O . ILE A 1 206 ? -1.913 -5.819 -2.256 1.00 98.75 206 ILE A O 1
ATOM 1737 N N . ILE A 1 207 ? -1.322 -4.028 -1.033 1.00 98.75 207 ILE A N 1
ATOM 1738 C CA . ILE A 1 207 ? -1.801 -4.532 0.256 1.00 98.75 207 ILE A CA 1
ATOM 1739 C C . ILE A 1 207 ? -3.153 -3.883 0.536 1.00 98.75 207 ILE A C 1
ATOM 1741 O O . ILE A 1 207 ? -3.247 -2.656 0.623 1.00 98.75 207 ILE A O 1
ATOM 1745 N N . ASP A 1 208 ? -4.190 -4.705 0.661 1.00 98.50 208 ASP A N 1
ATOM 1746 C CA . ASP A 1 208 ? -5.556 -4.278 0.972 1.00 98.50 208 ASP A CA 1
ATOM 1747 C C . ASP A 1 208 ? -6.267 -5.373 1.776 1.00 98.50 208 ASP A C 1
ATOM 1749 O O . ASP A 1 208 ? -6.062 -6.565 1.538 1.00 98.50 208 ASP A O 1
ATOM 1753 N N . ASP A 1 209 ? -7.104 -4.967 2.724 1.00 97.50 209 ASP A N 1
ATOM 1754 C CA . ASP A 1 209 ? -7.948 -5.856 3.531 1.00 97.50 209 ASP A CA 1
ATOM 1755 C C . ASP A 1 209 ? -9.261 -6.253 2.839 1.00 97.50 209 ASP A C 1
ATOM 1757 O O . ASP A 1 209 ? -10.005 -7.092 3.343 1.00 97.50 209 ASP A O 1
ATOM 1761 N N . SER A 1 210 ? -9.576 -5.643 1.694 1.00 96.88 210 SER A N 1
ATOM 1762 C CA . SER A 1 210 ? -10.845 -5.819 0.987 1.00 96.88 210 SER A CA 1
ATOM 1763 C C . SER A 1 210 ? -10.628 -6.350 -0.441 1.00 96.88 210 SER A C 1
ATOM 1765 O O . SER A 1 210 ? -10.489 -5.554 -1.380 1.00 96.88 210 SER A O 1
ATOM 1767 N N . PRO A 1 211 ? -10.669 -7.679 -0.656 1.00 96.31 211 PRO A N 1
ATOM 1768 C CA . PRO A 1 211 ? -10.426 -8.292 -1.964 1.00 96.31 211 PRO A CA 1
ATOM 1769 C C . PRO A 1 211 ? -11.301 -7.762 -3.102 1.00 96.31 211 PRO A C 1
ATOM 1771 O O . PRO A 1 211 ? -10.822 -7.592 -4.224 1.00 96.31 211 PRO A O 1
ATOM 1774 N N . ASP A 1 212 ? -12.557 -7.412 -2.815 1.00 97.00 212 ASP A N 1
ATOM 1775 C CA . ASP A 1 212 ? -13.496 -6.904 -3.820 1.00 97.00 212 ASP A CA 1
ATOM 1776 C C . ASP A 1 212 ? -13.032 -5.597 -4.484 1.00 97.00 212 ASP A C 1
ATOM 1778 O O . ASP A 1 212 ? -13.342 -5.347 -5.656 1.00 97.00 212 ASP A O 1
ATOM 1782 N N . LYS A 1 213 ? -12.245 -4.771 -3.773 1.00 96.62 213 LYS A N 1
ATOM 1783 C CA . LYS A 1 213 ? -11.663 -3.543 -4.342 1.00 96.62 213 LYS A CA 1
ATOM 1784 C C . LYS A 1 213 ? -10.672 -3.859 -5.463 1.00 96.62 213 LYS A C 1
ATOM 1786 O O . LYS A 1 213 ? -10.463 -3.011 -6.325 1.00 96.62 213 LYS A O 1
ATOM 1791 N N . MET A 1 214 ? -10.097 -5.062 -5.464 1.00 97.69 214 MET A N 1
ATOM 1792 C CA . MET A 1 214 ? -9.103 -5.531 -6.430 1.00 97.69 214 MET A CA 1
ATOM 1793 C C . MET A 1 214 ? -9.669 -6.487 -7.479 1.00 97.69 214 MET A C 1
ATOM 1795 O O . MET A 1 214 ? -8.909 -7.168 -8.162 1.00 97.69 214 MET A O 1
ATOM 1799 N N . SER A 1 215 ? -10.990 -6.510 -7.661 1.00 97.25 215 SER A N 1
ATOM 1800 C CA . SER A 1 215 ? -11.673 -7.378 -8.631 1.00 97.25 215 SER A CA 1
ATOM 1801 C C . SER A 1 215 ? -11.126 -7.299 -10.067 1.00 97.25 215 SER A C 1
ATOM 1803 O O . SER A 1 215 ? -11.167 -8.295 -10.785 1.00 97.25 215 SER A O 1
ATOM 1805 N N . LEU A 1 216 ? -10.569 -6.155 -10.485 1.00 97.75 216 LEU A N 1
ATOM 1806 C CA . LEU A 1 216 ? -9.986 -5.974 -11.821 1.00 97.75 216 LEU A CA 1
ATOM 1807 C C . LEU A 1 216 ? -8.566 -6.548 -11.966 1.00 97.75 216 LEU A C 1
ATOM 1809 O O . LEU A 1 216 ? -8.180 -6.951 -13.063 1.00 97.75 216 LEU A O 1
ATOM 1813 N N . GLN A 1 217 ? -7.779 -6.589 -10.886 1.00 98.38 217 GLN A N 1
ATOM 1814 C CA . GLN A 1 217 ? -6.415 -7.135 -10.866 1.00 98.38 217 GLN A CA 1
ATOM 1815 C C . GLN A 1 217 ? -6.169 -7.970 -9.594 1.00 98.38 217 GLN A C 1
ATOM 1817 O O . GLN A 1 217 ? -5.287 -7.649 -8.790 1.00 98.38 217 GLN A O 1
ATOM 1822 N N . PRO A 1 218 ? -6.915 -9.074 -9.396 1.00 98.00 218 PRO A N 1
ATOM 1823 C CA . PRO A 1 218 ? -6.903 -9.823 -8.137 1.00 98.00 218 PRO A CA 1
ATOM 1824 C C . PRO A 1 218 ? -5.549 -10.476 -7.849 1.00 98.00 218 PRO A C 1
ATOM 1826 O O . PRO A 1 218 ? -5.198 -10.709 -6.700 1.00 98.00 218 PRO A O 1
ATOM 1829 N N . TYR A 1 219 ? -4.751 -10.743 -8.883 1.00 98.44 219 TYR A N 1
ATOM 1830 C CA . TYR A 1 219 ? -3.445 -11.381 -8.732 1.00 98.44 219 TYR A CA 1
ATOM 1831 C C . TYR A 1 219 ? -2.314 -10.406 -8.391 1.00 98.44 219 TYR A C 1
ATOM 1833 O O . TYR A 1 219 ? -1.175 -10.831 -8.269 1.00 98.44 219 TYR A O 1
ATOM 1841 N N . ASN A 1 220 ? -2.604 -9.118 -8.214 1.00 98.62 220 ASN A N 1
ATOM 1842 C CA . ASN A 1 220 ? -1.662 -8.151 -7.644 1.00 98.62 220 ASN A CA 1
ATOM 1843 C C . ASN A 1 220 ? -1.927 -7.893 -6.153 1.00 98.62 220 ASN A C 1
ATOM 1845 O O . ASN A 1 220 ? -1.140 -7.199 -5.511 1.00 98.62 220 ASN A O 1
ATOM 1849 N N . LEU A 1 221 ? -3.019 -8.439 -5.607 1.00 98.56 221 LEU A N 1
ATOM 1850 C CA . LEU A 1 221 ? -3.401 -8.282 -4.211 1.00 98.56 221 LEU A CA 1
ATOM 1851 C C . LEU A 1 221 ? -2.580 -9.206 -3.306 1.00 98.56 221 LEU A C 1
ATOM 1853 O O . LEU A 1 221 ? -2.592 -10.429 -3.451 1.00 98.56 221 LEU A O 1
ATOM 1857 N N . LEU A 1 222 ? -1.933 -8.603 -2.317 1.00 98.44 222 LEU A N 1
ATOM 1858 C CA . LEU A 1 222 ? -1.500 -9.253 -1.094 1.00 98.44 222 LEU A CA 1
ATOM 1859 C C . LEU A 1 222 ? -2.559 -8.982 -0.022 1.00 98.44 222 LEU A C 1
ATOM 1861 O O . LEU A 1 222 ? -2.525 -7.954 0.652 1.00 98.44 222 LEU A O 1
ATOM 1865 N N . GLU A 1 223 ? -3.522 -9.894 0.095 1.00 97.81 223 GLU A N 1
ATOM 1866 C CA . GLU A 1 223 ? -4.604 -9.772 1.072 1.00 97.81 223 GLU A CA 1
ATOM 1867 C C . GLU A 1 223 ? -4.035 -9.801 2.495 1.00 97.81 223 GLU A C 1
ATOM 1869 O O . GLU A 1 223 ? -3.222 -10.669 2.844 1.00 97.81 223 GLU A O 1
ATOM 1874 N N . ILE A 1 224 ? -4.471 -8.837 3.301 1.00 97.81 224 ILE A N 1
ATOM 1875 C CA . ILE A 1 224 ? -4.107 -8.704 4.709 1.00 97.81 224 ILE A CA 1
ATOM 1876 C C . ILE A 1 224 ? -5.365 -8.815 5.568 1.00 97.81 224 ILE A C 1
ATOM 1878 O O . ILE A 1 224 ? -6.420 -8.297 5.209 1.00 97.81 224 ILE A O 1
ATOM 1882 N N . LYS A 1 225 ? -5.273 -9.462 6.732 1.00 97.69 225 LYS A N 1
ATOM 1883 C CA . LYS A 1 225 ? -6.383 -9.475 7.694 1.00 97.69 225 LYS A CA 1
ATOM 1884 C C . LYS A 1 225 ? -6.775 -8.039 8.076 1.00 97.69 225 LYS A C 1
ATOM 1886 O O . LYS A 1 225 ? -5.904 -7.265 8.484 1.00 97.69 225 LYS A O 1
ATOM 1891 N N . GLU A 1 226 ? -8.071 -7.721 8.031 1.00 98.00 226 GLU A N 1
ATOM 1892 C CA . GLU A 1 226 ? -8.607 -6.435 8.503 1.00 98.00 226 GLU A CA 1
ATOM 1893 C C . GLU A 1 226 ? -8.206 -6.180 9.967 1.00 98.00 226 GLU A C 1
ATOM 1895 O O . GLU A 1 226 ? -8.440 -7.012 10.846 1.00 98.00 226 GLU A O 1
ATOM 1900 N N . TYR A 1 227 ? -7.623 -5.013 10.224 1.00 98.19 227 TYR A N 1
ATOM 1901 C CA . TYR A 1 227 ? -7.211 -4.553 11.543 1.00 98.19 227 TYR A CA 1
ATOM 1902 C C . TYR A 1 227 ? -8.280 -3.680 12.204 1.00 98.19 227 TYR A C 1
ATOM 1904 O O . TYR A 1 227 ? -8.756 -2.701 11.619 1.00 98.19 227 TYR A O 1
ATOM 1912 N N . LYS A 1 228 ? -8.627 -4.007 13.451 1.00 96.25 228 LYS A N 1
ATOM 1913 C CA . LYS A 1 228 ? -9.702 -3.369 14.229 1.00 96.25 228 LYS A CA 1
ATOM 1914 C C . LYS A 1 228 ? -9.215 -2.771 15.549 1.00 96.25 228 LYS A C 1
ATOM 1916 O O . LYS A 1 228 ? -10.040 -2.374 16.371 1.00 96.25 228 LYS A O 1
ATOM 1921 N N . GLY A 1 229 ? -7.898 -2.655 15.737 1.00 95.44 229 GLY A N 1
ATOM 1922 C CA . GLY A 1 229 ? -7.287 -2.073 16.936 1.00 95.44 229 GLY A CA 1
ATOM 1923 C C . GLY A 1 229 ? -6.780 -3.101 17.953 1.00 95.44 229 GLY A C 1
ATOM 1924 O O . GLY A 1 229 ? -6.579 -2.748 19.112 1.00 95.44 229 GLY A O 1
ATOM 1925 N N 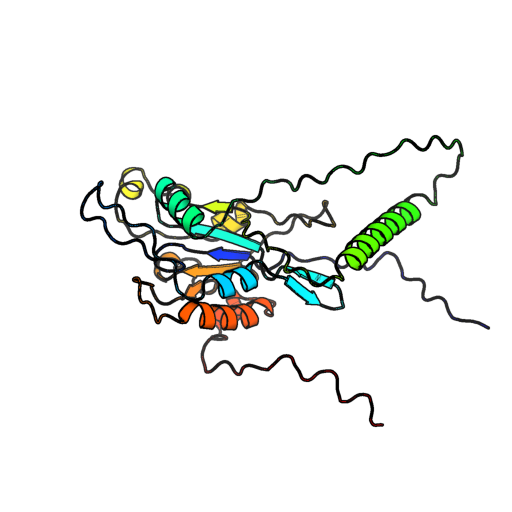. GLU A 1 230 ? -6.621 -4.364 17.559 1.00 96.81 230 GLU A N 1
ATOM 1926 C CA . GLU A 1 230 ? -6.117 -5.436 18.420 1.00 96.81 230 GLU A CA 1
ATOM 1927 C C . GLU A 1 230 ? -4.625 -5.249 18.770 1.00 96.81 230 GLU A C 1
ATOM 1929 O O . GLU A 1 230 ? -3.780 -5.158 17.884 1.00 96.81 230 GLU A O 1
ATOM 1934 N N . SER A 1 231 ? -4.268 -5.241 20.060 1.00 94.75 231 SER A N 1
ATOM 1935 C CA . SER A 1 231 ? -2.876 -5.019 20.501 1.00 94.75 231 SER A CA 1
ATOM 1936 C C . SER A 1 231 ? -1.914 -6.151 20.134 1.00 94.75 231 SER A C 1
ATOM 1938 O O . SER A 1 231 ? -0.745 -5.892 19.874 1.00 94.75 231 SER A O 1
ATOM 1940 N N . GLU A 1 232 ? -2.416 -7.387 20.080 1.00 95.88 232 GLU A N 1
ATOM 1941 C CA . GLU A 1 232 ? -1.625 -8.601 19.832 1.00 95.88 232 GLU A CA 1
ATOM 1942 C C . GLU A 1 232 ? -1.567 -8.996 18.342 1.00 95.88 232 GLU A C 1
ATOM 1944 O O . GLU A 1 232 ? -1.274 -10.143 18.011 1.00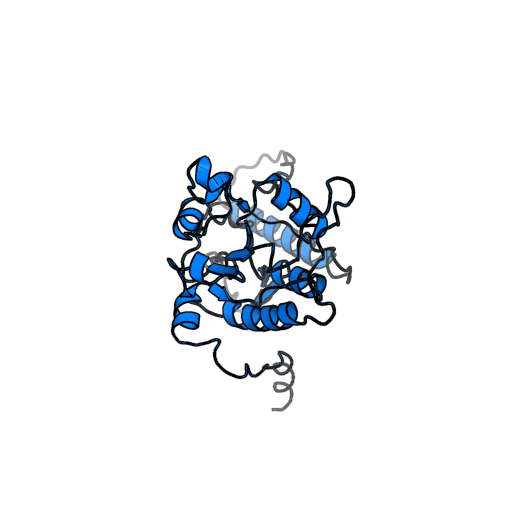 95.88 232 GLU A O 1
ATOM 1949 N N . ASP A 1 233 ? -1.911 -8.089 17.420 1.00 97.00 233 ASP A N 1
ATOM 1950 C CA . ASP A 1 233 ? -1.871 -8.373 15.981 1.00 97.00 233 ASP A CA 1
ATOM 1951 C C . ASP A 1 233 ? -0.420 -8.450 15.458 1.00 97.00 233 ASP A C 1
ATOM 1953 O O . ASP A 1 233 ? 0.382 -7.534 15.625 1.00 97.00 233 ASP A O 1
ATOM 1957 N N . ASP A 1 234 ? -0.080 -9.549 14.790 1.00 97.50 234 ASP A N 1
ATOM 1958 C CA . ASP A 1 234 ? 1.247 -9.840 14.231 1.00 97.50 234 ASP A CA 1
ATOM 1959 C C . ASP A 1 234 ? 1.259 -9.826 12.691 1.00 97.50 234 ASP A C 1
ATOM 1961 O O . ASP A 1 234 ? 2.240 -10.217 12.053 1.00 97.50 234 ASP A O 1
ATOM 1965 N N . GLU A 1 235 ? 0.171 -9.385 12.060 1.00 98.12 235 GLU A N 1
ATOM 1966 C CA . GLU A 1 235 ? -0.058 -9.617 10.635 1.00 98.12 235 GLU A CA 1
ATOM 1967 C C . GLU A 1 235 ? 0.951 -8.872 9.753 1.00 98.12 235 GLU A C 1
ATOM 1969 O O . GLU A 1 235 ? 1.375 -9.397 8.723 1.00 98.12 235 GLU A O 1
ATOM 1974 N N . LEU A 1 236 ? 1.410 -7.684 10.171 1.00 98.56 236 LEU A N 1
ATOM 1975 C CA . LEU A 1 236 ? 2.449 -6.953 9.439 1.00 98.56 236 LEU A CA 1
ATOM 1976 C C . LEU A 1 236 ? 3.770 -7.731 9.359 1.00 98.56 236 LEU A C 1
ATOM 1978 O O . LEU A 1 236 ? 4.449 -7.640 8.339 1.00 98.56 236 LEU A O 1
ATOM 1982 N N . LEU A 1 237 ? 4.112 -8.546 10.365 1.00 98.06 237 LEU A N 1
ATOM 1983 C CA . LEU A 1 237 ? 5.299 -9.407 10.303 1.00 98.06 237 LEU A CA 1
ATOM 1984 C C . LEU A 1 237 ? 5.125 -10.503 9.244 1.00 98.06 237 LEU A C 1
ATOM 1986 O O . LEU A 1 237 ? 6.016 -10.728 8.428 1.00 98.06 237 LEU A O 1
ATOM 1990 N N . LYS A 1 238 ? 3.943 -11.126 9.178 1.00 97.44 238 LYS A N 1
ATOM 1991 C CA . LYS A 1 238 ? 3.616 -12.1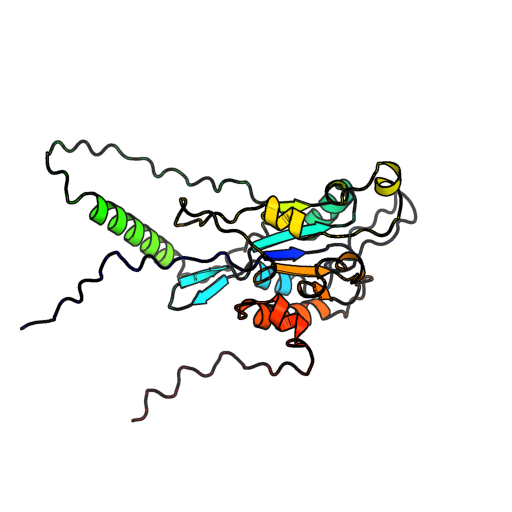19 8.138 1.00 97.44 238 LYS A CA 1
ATOM 1992 C C . LYS A 1 238 ? 3.633 -11.504 6.737 1.00 97.44 238 LYS A C 1
ATOM 1994 O O . LYS A 1 238 ? 4.032 -12.158 5.774 1.00 97.44 238 LYS A O 1
ATOM 1999 N N . VAL A 1 239 ? 3.201 -10.249 6.612 1.00 98.12 239 VAL A N 1
ATOM 2000 C CA . VAL A 1 239 ? 3.257 -9.500 5.352 1.00 98.12 239 VAL A CA 1
ATOM 2001 C C . VAL A 1 239 ? 4.700 -9.249 4.922 1.00 98.12 239 VAL A C 1
ATOM 2003 O O . VAL A 1 239 ? 4.992 -9.462 3.748 1.00 98.12 239 VAL A O 1
ATOM 2006 N N . ILE A 1 240 ? 5.608 -8.869 5.832 1.00 98.44 240 ILE A N 1
ATOM 2007 C CA . ILE A 1 240 ? 7.044 -8.717 5.519 1.00 98.44 240 ILE A CA 1
ATOM 2008 C C . ILE A 1 240 ? 7.592 -10.002 4.887 1.00 98.44 240 ILE A C 1
ATOM 2010 O O . ILE A 1 240 ? 8.215 -9.942 3.827 1.00 98.44 240 ILE A O 1
ATOM 2014 N N . GLU A 1 241 ? 7.303 -11.164 5.474 1.00 96.94 241 GLU A N 1
ATOM 2015 C CA . GLU A 1 241 ? 7.777 -12.451 4.946 1.00 96.94 241 GLU A CA 1
ATOM 2016 C C . GLU A 1 241 ? 7.235 -12.746 3.541 1.00 96.94 241 GLU A C 1
ATOM 2018 O O . GLU A 1 241 ? 7.984 -13.136 2.643 1.00 96.94 241 GLU A O 1
ATOM 2023 N N . LYS A 1 242 ? 5.951 -12.469 3.288 1.00 97.88 242 LYS A N 1
ATOM 2024 C CA . LYS A 1 242 ? 5.378 -12.600 1.939 1.00 97.88 242 LYS A CA 1
ATOM 2025 C C . LYS A 1 242 ? 6.016 -11.611 0.954 1.00 97.88 242 LYS A C 1
ATOM 2027 O O . LYS A 1 242 ? 6.319 -11.990 -0.177 1.00 97.88 242 LYS A O 1
ATOM 2032 N N . LEU A 1 243 ? 6.264 -10.367 1.366 1.00 98.38 243 LEU A N 1
ATOM 2033 C CA . LEU A 1 243 ? 6.911 -9.354 0.525 1.00 98.38 243 LEU A CA 1
ATOM 2034 C C . LEU A 1 243 ? 8.355 -9.733 0.161 1.00 98.38 243 LEU A C 1
ATOM 2036 O O . LEU A 1 243 ? 8.746 -9.518 -0.988 1.00 98.38 243 LEU A O 1
ATOM 2040 N N . LYS A 1 244 ? 9.116 -10.361 1.070 1.00 97.12 244 LYS A N 1
ATOM 2041 C CA . LYS A 1 244 ? 10.459 -10.903 0.774 1.00 97.12 244 LYS A CA 1
ATOM 2042 C C . LYS A 1 244 ? 10.436 -11.902 -0.378 1.00 97.12 244 LYS A C 1
ATOM 2044 O O . LYS A 1 244 ? 11.306 -11.847 -1.247 1.00 97.12 244 LYS A O 1
ATOM 2049 N N . ILE A 1 245 ? 9.430 -12.773 -0.423 1.00 96.94 245 ILE A N 1
ATOM 2050 C CA . ILE A 1 245 ? 9.252 -13.742 -1.514 1.00 96.94 245 ILE A CA 1
ATOM 2051 C C . ILE A 1 245 ? 8.870 -13.026 -2.805 1.00 96.94 245 ILE A C 1
ATOM 2053 O O . ILE A 1 245 ? 9.476 -13.278 -3.847 1.00 96.94 245 ILE A O 1
ATOM 2057 N N . LEU A 1 246 ? 7.872 -12.137 -2.745 1.00 97.38 246 LEU A N 1
ATOM 2058 C CA . LEU A 1 246 ? 7.340 -11.453 -3.925 1.00 97.38 246 LEU A CA 1
ATOM 2059 C C . LEU A 1 246 ? 8.384 -10.551 -4.594 1.00 97.38 246 LEU A C 1
ATOM 2061 O O . LEU A 1 246 ? 8.452 -10.521 -5.820 1.00 97.38 246 LEU A O 1
ATOM 2065 N N . ARG A 1 247 ? 9.240 -9.879 -3.813 1.00 95.75 247 ARG A N 1
ATOM 2066 C CA . ARG A 1 247 ? 10.325 -9.030 -4.330 1.00 95.75 247 ARG A CA 1
ATOM 2067 C C . ARG A 1 247 ? 11.316 -9.798 -5.210 1.00 95.75 247 ARG A C 1
ATOM 2069 O O . ARG A 1 247 ? 11.877 -9.218 -6.132 1.00 95.75 247 ARG A O 1
ATOM 2076 N N . LYS A 1 248 ? 11.506 -11.097 -4.949 1.00 93.81 248 LYS A N 1
ATOM 2077 C CA . LYS A 1 248 ? 12.408 -11.978 -5.710 1.00 93.81 248 LYS A CA 1
ATOM 2078 C C . LYS A 1 248 ? 11.781 -12.499 -7.019 1.00 93.81 248 LYS A C 1
ATOM 2080 O O . LYS A 1 248 ? 12.462 -13.165 -7.792 1.00 93.81 248 LYS A O 1
ATOM 2085 N N . GLN A 1 249 ? 10.499 -12.225 -7.289 1.00 95.44 249 GLN A N 1
ATOM 2086 C CA . GLN A 1 249 ? 9.798 -12.768 -8.458 1.00 95.44 249 GLN A CA 1
ATOM 2087 C C . GLN A 1 249 ? 9.959 -11.886 -9.700 1.00 95.44 249 GLN A C 1
ATOM 2089 O O . GLN A 1 249 ? 9.714 -10.684 -9.666 1.00 95.44 249 GLN A O 1
ATOM 2094 N N . SER A 1 250 ? 10.246 -12.504 -10.849 1.00 94.19 250 SER A N 1
ATOM 2095 C CA . SER A 1 250 ? 10.279 -11.823 -12.157 1.00 94.19 250 SER A CA 1
ATOM 2096 C C . SER A 1 250 ? 8.884 -11.514 -12.731 1.00 94.19 250 SER A C 1
ATOM 2098 O O . SER A 1 250 ? 8.742 -10.737 -13.685 1.00 94.19 250 SER A O 1
ATOM 2100 N N . ASN A 1 251 ? 7.846 -12.157 -12.182 1.00 97.75 251 ASN A N 1
ATOM 2101 C CA . ASN A 1 251 ? 6.440 -11.916 -12.492 1.00 97.75 251 ASN A CA 1
ATOM 2102 C C . ASN A 1 251 ? 5.551 -12.219 -11.272 1.00 97.75 251 ASN A C 1
ATOM 2104 O O . ASN A 1 251 ? 5.089 -13.346 -11.076 1.00 97.75 251 ASN A O 1
ATOM 2108 N N . ILE A 1 252 ? 5.300 -11.181 -10.477 1.00 98.25 252 ILE A N 1
ATOM 2109 C CA . ILE A 1 252 ? 4.531 -11.215 -9.228 1.00 98.25 252 ILE A CA 1
ATOM 2110 C C . ILE A 1 252 ? 3.100 -11.705 -9.455 1.00 98.25 252 ILE A C 1
ATOM 2112 O O . ILE A 1 252 ? 2.655 -12.626 -8.770 1.00 98.25 252 ILE A O 1
ATOM 2116 N N . SER A 1 253 ? 2.382 -11.140 -10.431 1.00 98.12 253 SER A N 1
ATOM 2117 C CA . SER A 1 253 ? 0.980 -11.517 -10.654 1.00 98.12 253 SER A CA 1
ATOM 2118 C C . SER A 1 253 ? 0.820 -12.967 -11.095 1.00 98.12 253 SER A C 1
ATOM 2120 O O . SER A 1 253 ? -0.076 -13.662 -10.616 1.00 98.12 253 SER A O 1
ATOM 2122 N N . SER A 1 254 ? 1.712 -13.469 -11.950 1.00 98.31 254 SER A N 1
ATOM 2123 C CA . SER A 1 254 ? 1.722 -14.892 -12.305 1.00 98.31 254 SER A CA 1
ATOM 2124 C C . SER A 1 254 ? 2.021 -15.775 -11.088 1.00 98.31 254 SER A C 1
ATOM 2126 O O . SER A 1 254 ? 1.346 -16.783 -10.876 1.00 98.31 254 SER A O 1
ATOM 2128 N N . PHE A 1 255 ? 2.986 -15.387 -10.247 1.00 98.19 255 PHE A N 1
ATOM 2129 C CA . PHE A 1 255 ? 3.335 -16.132 -9.036 1.00 98.19 255 PHE A CA 1
ATOM 2130 C C . PHE A 1 255 ? 2.154 -16.240 -8.058 1.00 98.19 255 PHE A C 1
ATOM 2132 O O . PHE A 1 255 ? 1.810 -17.342 -7.622 1.00 98.19 255 PHE A O 1
ATOM 2139 N N . ILE A 1 256 ? 1.471 -15.125 -7.774 1.00 96.88 256 ILE A N 1
ATOM 2140 C CA . ILE A 1 256 ? 0.280 -15.103 -6.909 1.00 96.88 256 ILE A CA 1
ATOM 2141 C C . ILE A 1 256 ? -0.849 -15.941 -7.526 1.00 96.88 256 ILE A C 1
ATOM 2143 O O . ILE A 1 256 ? -1.432 -16.786 -6.840 1.00 96.88 256 ILE A O 1
ATOM 2147 N N . LYS A 1 257 ? -1.119 -15.774 -8.829 1.00 97.50 257 LYS A N 1
ATOM 2148 C CA . LYS A 1 257 ? -2.150 -16.532 -9.561 1.00 97.50 257 LYS A CA 1
ATOM 2149 C C . LYS A 1 257 ? -1.968 -18.043 -9.443 1.00 97.50 257 LYS A C 1
ATOM 2151 O O . LYS A 1 257 ? -2.945 -18.764 -9.251 1.00 97.50 257 LYS A O 1
ATOM 2156 N N . ASN A 1 258 ? -0.726 -18.511 -9.529 1.00 97.12 258 ASN A N 1
ATOM 2157 C CA . ASN A 1 258 ? -0.389 -19.932 -9.454 1.00 97.12 258 ASN A CA 1
ATOM 2158 C C . ASN A 1 258 ? -0.276 -20.455 -8.011 1.00 97.12 258 ASN A C 1
ATOM 2160 O O . ASN A 1 258 ? 0.125 -21.595 -7.800 1.00 97.12 258 ASN A O 1
ATOM 2164 N N . GLY A 1 259 ? -0.659 -19.652 -7.012 1.00 94.56 259 GLY A N 1
ATOM 2165 C CA . GLY A 1 259 ? -0.687 -20.069 -5.614 1.00 94.56 259 GLY A CA 1
ATOM 2166 C C . GLY A 1 259 ? 0.670 -20.026 -4.919 1.00 94.56 259 GLY A C 1
ATOM 2167 O O . GLY A 1 259 ? 0.824 -20.690 -3.903 1.00 94.56 259 GLY A O 1
ATOM 2168 N N . GLY A 1 260 ? 1.629 -19.232 -5.403 1.00 93.19 260 GLY A N 1
ATOM 2169 C CA . GLY A 1 260 ? 2.978 -19.150 -4.827 1.00 93.19 260 GLY A CA 1
ATOM 2170 C C . GLY A 1 260 ? 3.044 -18.668 -3.369 1.00 93.19 260 GLY A C 1
ATOM 2171 O O . GLY A 1 260 ? 4.059 -18.845 -2.707 1.00 93.19 260 GLY A O 1
ATOM 2172 N N . LEU A 1 261 ? 1.954 -18.099 -2.841 1.00 90.81 261 LEU A N 1
ATOM 2173 C CA . LEU A 1 261 ? 1.809 -17.724 -1.427 1.00 90.81 261 LEU A CA 1
ATOM 2174 C C . LEU A 1 261 ? 0.989 -18.736 -0.600 1.00 90.81 261 LEU A C 1
ATOM 2176 O O . LEU A 1 261 ? 0.698 -18.474 0.567 1.00 90.81 261 LEU A O 1
ATOM 2180 N N . LYS A 1 262 ? 0.565 -19.862 -1.188 1.00 84.25 262 LYS A N 1
ATOM 2181 C CA . LYS A 1 262 ? -0.201 -20.911 -0.499 1.00 84.25 262 LYS A CA 1
ATOM 2182 C C . LYS A 1 262 ? 0.760 -21.942 0.105 1.00 84.25 262 LYS A C 1
ATOM 2184 O O . LYS A 1 262 ? 1.521 -22.571 -0.621 1.00 84.25 262 LYS A O 1
ATOM 2189 N N . GLY A 1 263 ? 0.672 -22.157 1.419 1.00 64.38 263 GLY A N 1
ATOM 2190 C CA . GLY A 1 263 ? 1.461 -23.150 2.162 1.00 64.38 263 GLY A CA 1
ATOM 2191 C C . GLY A 1 263 ? 2.357 -22.530 3.239 1.00 64.38 263 GLY A C 1
ATOM 2192 O O . GLY A 1 263 ? 2.514 -21.313 3.301 1.00 64.38 263 GLY A O 1
ATOM 2193 N N . ASN A 1 264 ? 2.935 -23.372 4.104 1.00 53.03 264 ASN A N 1
ATOM 2194 C CA . ASN A 1 264 ? 3.937 -22.931 5.076 1.00 53.03 264 ASN A CA 1
ATOM 2195 C C . ASN A 1 264 ? 5.188 -22.496 4.309 1.00 53.03 264 ASN A C 1
ATOM 2197 O O . ASN A 1 264 ? 5.940 -23.336 3.815 1.00 53.03 264 ASN A O 1
ATOM 2201 N N . ILE A 1 265 ? 5.379 -21.184 4.191 1.00 58.22 265 ILE A N 1
ATOM 2202 C CA . ILE A 1 265 ? 6.602 -20.575 3.678 1.00 58.22 265 ILE A CA 1
ATOM 2203 C C . ILE A 1 265 ? 7.757 -21.109 4.532 1.00 58.22 265 ILE A C 1
ATOM 2205 O O . ILE A 1 265 ? 7.837 -20.816 5.724 1.00 58.22 265 ILE A O 1
ATOM 2209 N N . LYS A 1 266 ? 8.625 -21.936 3.940 1.00 47.72 266 LYS A N 1
ATOM 2210 C CA . LYS A 1 266 ? 9.893 -22.295 4.572 1.00 47.72 266 LYS A CA 1
ATOM 2211 C C . LYS A 1 266 ? 10.774 -21.055 4.516 1.00 47.72 266 LYS A C 1
ATOM 2213 O O . LYS A 1 266 ? 11.087 -20.572 3.432 1.00 47.72 266 LYS A O 1
ATOM 2218 N N . ILE A 1 267 ? 11.102 -20.530 5.687 1.00 47.97 267 ILE A N 1
ATOM 2219 C CA . ILE A 1 267 ? 12.092 -19.474 5.850 1.00 47.97 267 ILE A CA 1
ATOM 2220 C C . ILE A 1 267 ? 13.433 -20.130 5.521 1.00 47.97 267 ILE A C 1
ATOM 2222 O O . ILE A 1 267 ? 13.904 -20.991 6.260 1.00 47.97 267 ILE A O 1
ATOM 2226 N N . GLU A 1 268 ? 13.995 -19.815 4.360 1.00 45.31 268 GLU A N 1
ATOM 2227 C CA . GLU A 1 268 ? 15.411 -20.065 4.119 1.00 45.31 268 GLU A CA 1
ATOM 2228 C C . GLU A 1 268 ? 16.157 -18.901 4.768 1.00 45.31 268 GLU A C 1
ATOM 2230 O O . GLU A 1 268 ? 16.125 -17.777 4.265 1.00 45.31 268 GLU A O 1
ATOM 2235 N N . ASP A 1 269 ? 16.742 -19.157 5.939 1.00 39.03 269 ASP A N 1
ATOM 2236 C CA . ASP A 1 269 ? 17.616 -18.206 6.620 1.00 39.03 269 ASP A CA 1
ATOM 2237 C C . ASP A 1 269 ? 18.778 -17.838 5.682 1.00 39.03 269 ASP A C 1
ATOM 2239 O O . ASP A 1 269 ? 19.505 -18.711 5.203 1.00 39.03 269 ASP A O 1
ATOM 2243 N N . GLU A 1 270 ? 18.965 -16.543 5.419 1.00 47.03 270 GLU A N 1
ATOM 2244 C CA . GLU A 1 270 ? 19.970 -15.994 4.490 1.00 47.03 270 GLU A CA 1
ATOM 2245 C C . GLU A 1 270 ? 21.430 -16.115 5.005 1.00 47.03 270 GLU A C 1
ATOM 2247 O O . GLU A 1 270 ? 22.316 -15.414 4.529 1.00 47.03 270 GLU A O 1
ATOM 2252 N N . GLU A 1 271 ? 21.731 -17.027 5.939 1.00 41.25 271 GLU A N 1
ATOM 2253 C CA . GLU A 1 271 ? 23.025 -17.092 6.648 1.00 41.25 271 GLU A CA 1
ATOM 2254 C C . GLU A 1 271 ? 23.942 -18.284 6.299 1.00 41.25 271 GLU A C 1
ATOM 2256 O O . GLU A 1 271 ? 24.887 -18.581 7.029 1.00 41.25 271 GLU A O 1
ATOM 2261 N N . LYS A 1 272 ? 23.744 -18.976 5.169 1.00 36.28 272 LYS A N 1
ATOM 2262 C CA . LYS A 1 272 ? 24.656 -20.069 4.758 1.00 36.28 272 LYS A CA 1
ATOM 2263 C C . LYS A 1 272 ? 25.119 -19.995 3.306 1.00 36.28 272 LYS A C 1
ATOM 2265 O O . LYS A 1 272 ? 24.956 -20.946 2.553 1.00 36.28 272 LYS A O 1
ATOM 2270 N N . VAL A 1 273 ? 25.763 -18.894 2.925 1.00 37.56 273 VAL A N 1
ATOM 2271 C CA . VAL A 1 273 ? 26.653 -18.864 1.747 1.00 37.56 273 VAL A CA 1
ATOM 2272 C C . VAL A 1 273 ? 27.917 -18.067 2.088 1.00 37.56 273 VAL A C 1
ATOM 2274 O O . VAL A 1 273 ? 28.181 -17.020 1.512 1.00 37.56 273 VAL A O 1
ATOM 2277 N N . SER A 1 274 ? 28.690 -18.519 3.080 1.00 36.72 274 SER A N 1
ATOM 2278 C CA . SER A 1 274 ? 30.038 -17.970 3.328 1.00 36.72 274 SER A CA 1
ATOM 2279 C C . SER A 1 274 ? 31.008 -18.893 4.085 1.00 36.72 274 SER A C 1
ATOM 2281 O O . SER A 1 274 ? 32.069 -18.437 4.494 1.00 36.72 274 SER A O 1
ATOM 2283 N N . THR A 1 275 ? 30.726 -20.195 4.254 1.00 34.28 275 THR A N 1
ATOM 2284 C CA . THR A 1 275 ? 31.616 -21.099 5.025 1.00 34.28 275 THR A CA 1
ATOM 2285 C C . THR A 1 275 ? 31.932 -22.454 4.379 1.00 34.28 275 THR A C 1
ATOM 2287 O O . THR A 1 275 ? 32.277 -23.396 5.085 1.00 34.28 275 THR A O 1
ATOM 2290 N N . GLU A 1 276 ? 31.915 -22.570 3.044 1.00 35.06 276 GLU A N 1
ATOM 2291 C CA . GLU A 1 276 ? 32.383 -23.796 2.356 1.00 35.06 276 GLU A CA 1
ATOM 2292 C C . GLU A 1 276 ? 33.460 -23.588 1.272 1.00 35.06 276 GLU A C 1
ATOM 2294 O O . GLU A 1 276 ? 33.741 -24.504 0.509 1.00 35.06 276 GLU A O 1
ATOM 2299 N N . GLN A 1 277 ? 34.156 -22.443 1.241 1.00 35.62 277 GLN A N 1
ATOM 2300 C CA . GLN A 1 277 ? 35.325 -22.255 0.356 1.00 35.62 277 GLN A CA 1
ATOM 2301 C C . GLN A 1 277 ? 36.700 -22.273 1.052 1.00 35.62 277 GLN A C 1
ATOM 2303 O O . GLN A 1 277 ? 37.704 -22.028 0.398 1.00 35.62 277 GLN A O 1
ATOM 2308 N N . GLU A 1 278 ? 36.796 -22.659 2.330 1.00 41.78 278 GLU A N 1
ATOM 2309 C CA . GLU A 1 278 ? 38.098 -22.808 3.021 1.00 41.78 278 GLU A CA 1
ATOM 2310 C C . GLU A 1 278 ? 38.515 -24.256 3.336 1.00 41.78 278 GLU A C 1
ATOM 2312 O O . GLU A 1 278 ? 39.434 -24.489 4.122 1.00 41.78 278 GLU A O 1
ATOM 2317 N N . LYS A 1 279 ? 37.898 -25.265 2.710 1.00 41.41 279 LYS A N 1
ATOM 2318 C CA . LYS A 1 279 ? 38.398 -26.648 2.797 1.00 41.41 279 LYS A CA 1
ATOM 2319 C C . LYS A 1 279 ? 38.296 -27.386 1.470 1.00 41.41 279 LYS A C 1
ATOM 2321 O O . LYS A 1 279 ? 37.472 -28.285 1.325 1.00 41.41 279 LYS A O 1
ATOM 2326 N N . THR A 1 280 ? 39.165 -27.060 0.518 1.00 38.56 280 THR A N 1
ATOM 2327 C CA . THR A 1 280 ? 39.795 -28.076 -0.344 1.00 38.56 280 THR A CA 1
ATOM 2328 C C . THR A 1 280 ? 41.121 -27.575 -0.888 1.00 38.56 280 THR A C 1
ATOM 2330 O O . THR A 1 280 ? 41.175 -26.395 -1.289 1.00 38.56 280 THR A O 1
#

Secondary structure (DSSP, 8-state):
---------TT-----PPPPEEEE--BTTTEE-PPPS-GGG-PPPEEPTTHHHHHHHHT-EEEETTEEEES-EEEEE-SS-HHHHHHHHHHHT-EEPPSS------------------SSHHHHHHHHHHHHHHHHHHTS-S--------EES-EE-GGGG---HHHHHS-------HHHHHHH--EE-SS-TT-EE---TTSEEEEES-GGGGTTSGGGEEE-PPP-S-TT--HHHHHHHHHHHHHT-S-HHHHHHTTTT-S------S--SSSSSS--

Organism: NCBI:txid708437